Protein AF-A0A5B2TFE5-F1 (afdb_monomer)

Sequence (203 aa):
MTDAPHPDVVALRRDLAGRYALFTRTNMPAGCLLPWHLAVLDAGEGAQATLRLGLDENSGPGGAWSARDIAGVAQQRQMAEAQRKPSLMALQSSDHLGKVVEALGARPGQGMAAPLSFRPGDGPSPYPWDIVQRGGATRSPIILSSDPTGRSQGIIASLLLLVLDQMLIDAALARPADSLIALASSHATTALRCEVARRQHQA

Organism: NCBI:txid1608942

Structure (mmCIF, N/CA/C/O backbone):
data_AF-A0A5B2TFE5-F1
#
_entry.id   AF-A0A5B2TFE5-F1
#
loop_
_atom_site.group_PDB
_atom_site.id
_atom_site.type_symbol
_atom_site.label_atom_id
_atom_site.label_alt_id
_atom_site.label_comp_id
_atom_site.label_asym_id
_atom_site.label_entity_id
_atom_site.label_seq_id
_atom_site.pdbx_PDB_ins_code
_atom_site.Cartn_x
_atom_site.Cartn_y
_atom_site.Cartn_z
_atom_site.occupancy
_atom_site.B_iso_or_equiv
_atom_site.auth_seq_id
_atom_site.auth_comp_id
_atom_site.auth_asym_id
_atom_site.auth_atom_id
_atom_site.pdbx_PDB_model_num
ATOM 1 N N . MET A 1 1 ? -22.753 -19.467 -7.210 1.00 36.38 1 MET A N 1
ATOM 2 C CA . MET A 1 1 ? -22.992 -18.971 -8.581 1.00 36.38 1 MET A CA 1
ATOM 3 C C . MET A 1 1 ? -21.619 -18.899 -9.234 1.00 36.38 1 MET A C 1
ATOM 5 O O . MET A 1 1 ? -20.789 -18.164 -8.733 1.00 36.38 1 MET A O 1
ATOM 9 N N . THR A 1 2 ? -21.368 -19.809 -10.178 1.00 32.56 2 THR A N 1
ATOM 10 C CA . THR A 1 2 ? -20.132 -20.096 -10.948 1.00 32.56 2 THR A CA 1
ATOM 11 C C . THR A 1 2 ? -18.879 -19.240 -10.679 1.00 32.56 2 THR A C 1
ATOM 13 O O . THR A 1 2 ? -18.701 -18.180 -11.271 1.00 32.56 2 THR A O 1
ATOM 16 N N . ASP A 1 3 ? -17.982 -19.794 -9.853 1.00 41.09 3 ASP A N 1
ATOM 17 C CA . ASP A 1 3 ? -16.607 -19.352 -9.553 1.00 41.09 3 ASP A CA 1
ATOM 18 C C . ASP A 1 3 ? -15.635 -19.690 -10.704 1.00 41.09 3 ASP A C 1
ATOM 20 O O . ASP A 1 3 ? -14.694 -20.471 -10.560 1.00 41.09 3 ASP A O 1
ATOM 24 N N . ALA A 1 4 ? -15.864 -19.125 -11.887 1.00 41.22 4 ALA A N 1
ATOM 25 C CA . ALA A 1 4 ? -14.794 -19.005 -12.873 1.00 41.22 4 ALA A CA 1
ATOM 26 C C . ALA A 1 4 ? -14.253 -17.574 -12.765 1.00 41.22 4 ALA A C 1
ATOM 28 O O . ALA A 1 4 ? -15.028 -16.639 -12.992 1.00 41.22 4 ALA A O 1
ATOM 29 N N . PRO A 1 5 ? -12.974 -17.357 -12.395 1.00 55.56 5 PRO A N 1
ATOM 30 C CA . PRO A 1 5 ? -12.416 -16.015 -12.428 1.00 55.56 5 PRO A CA 1
ATOM 31 C C . PRO A 1 5 ? -12.586 -15.470 -13.847 1.00 55.56 5 PRO A C 1
ATOM 33 O O . PRO A 1 5 ? -12.204 -16.124 -14.820 1.00 55.56 5 PRO A O 1
ATOM 36 N N . HIS A 1 6 ? -13.218 -14.297 -13.961 1.00 67.75 6 HIS A N 1
ATOM 37 C CA . HIS A 1 6 ? -13.345 -13.585 -15.231 1.00 67.75 6 HIS A CA 1
ATOM 38 C C . HIS A 1 6 ? -11.957 -13.557 -15.891 1.00 67.75 6 HIS A C 1
ATOM 40 O O . HIS A 1 6 ? -10.985 -13.303 -15.176 1.00 67.75 6 HIS A O 1
ATOM 46 N N . PRO A 1 7 ? -11.818 -13.791 -17.208 1.00 66.19 7 PRO A N 1
ATOM 47 C CA . PRO A 1 7 ? -10.513 -13.926 -17.870 1.00 66.19 7 PRO A CA 1
ATOM 48 C C . PRO A 1 7 ? -9.584 -12.714 -17.688 1.00 66.19 7 PRO A C 1
ATOM 50 O O . PRO A 1 7 ? -8.397 -12.798 -17.989 1.00 66.19 7 PRO A O 1
ATOM 53 N N . ASP A 1 8 ? -10.091 -11.601 -17.167 1.00 86.00 8 ASP A N 1
ATOM 54 C CA . ASP A 1 8 ? -9.327 -10.389 -16.887 1.00 86.00 8 ASP A CA 1
ATOM 55 C C . ASP A 1 8 ? -8.845 -10.260 -15.438 1.00 86.00 8 ASP A C 1
ATOM 57 O O . ASP A 1 8 ? -8.147 -9.301 -15.115 1.00 86.00 8 ASP A O 1
ATOM 61 N N . VAL A 1 9 ? -9.198 -11.194 -14.556 1.00 90.50 9 VAL A N 1
ATOM 62 C CA . VAL A 1 9 ? -8.717 -11.219 -13.174 1.00 90.50 9 VAL A CA 1
ATOM 63 C C . VAL A 1 9 ? -7.338 -11.861 -13.148 1.00 90.50 9 VAL A C 1
ATOM 65 O O . VAL A 1 9 ? -7.177 -13.028 -13.494 1.00 90.50 9 VAL A O 1
ATOM 68 N N . VAL A 1 10 ? -6.345 -11.089 -12.717 1.00 92.19 10 VAL A N 1
ATOM 69 C CA . VAL A 1 10 ? -4.967 -11.558 -12.541 1.00 92.19 10 VAL A CA 1
ATOM 70 C C . VAL A 1 10 ? -4.781 -12.166 -11.157 1.00 92.19 10 VAL A C 1
ATOM 72 O O . VAL A 1 10 ? -4.183 -13.228 -11.022 1.00 92.19 10 VAL A O 1
ATOM 75 N N . ALA A 1 11 ? -5.326 -11.517 -10.127 1.00 94.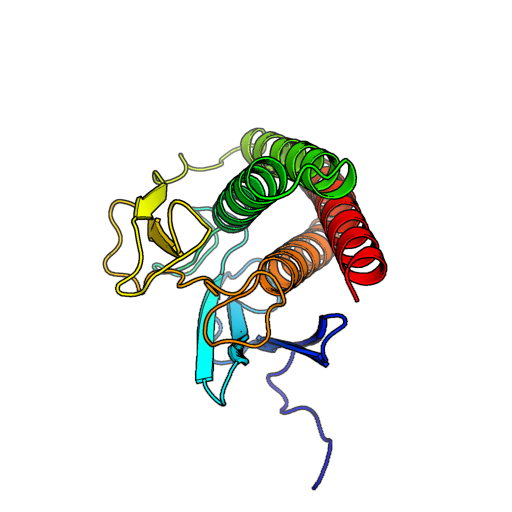12 11 ALA A N 1
ATOM 76 C CA . ALA A 1 11 ? -5.268 -12.009 -8.759 1.00 94.12 11 ALA A CA 1
ATOM 77 C C . ALA A 1 11 ? -6.448 -11.486 -7.929 1.00 94.12 11 ALA A C 1
ATOM 79 O O . ALA A 1 11 ? -6.985 -10.406 -8.181 1.00 94.12 11 ALA A O 1
ATOM 80 N N . LEU A 1 12 ? -6.816 -12.245 -6.899 1.00 96.38 12 LEU A N 1
ATOM 81 C CA . LEU A 1 12 ? -7.742 -11.838 -5.847 1.00 96.38 12 LEU A CA 1
ATOM 82 C C . LEU A 1 12 ? -7.052 -12.058 -4.505 1.00 96.38 12 LEU A C 1
ATOM 84 O O . LEU A 1 12 ? -6.642 -13.175 -4.192 1.00 96.38 12 LEU A O 1
ATOM 88 N N . ARG A 1 13 ? -6.947 -11.004 -3.698 1.00 97.06 13 ARG A N 1
ATOM 89 C CA . ARG A 1 13 ? -6.419 -11.090 -2.334 1.00 97.06 13 ARG A CA 1
ATOM 90 C C . ARG A 1 13 ? -7.437 -10.577 -1.338 1.00 97.06 13 ARG A C 1
ATOM 92 O O . ARG A 1 13 ? -8.249 -9.719 -1.672 1.00 97.06 13 ARG A O 1
ATOM 99 N N . ARG A 1 14 ? -7.393 -11.111 -0.120 1.00 96.50 14 ARG A N 1
ATOM 100 C CA . ARG A 1 14 ? -8.284 -10.728 0.976 1.00 96.50 14 ARG A CA 1
ATOM 101 C C . ARG A 1 14 ? -7.486 -10.345 2.209 1.00 96.50 14 ARG A C 1
ATOM 103 O O . ARG A 1 14 ? -6.417 -10.904 2.453 1.00 96.50 14 ARG A O 1
ATOM 110 N N . ASP A 1 15 ? -8.012 -9.389 2.960 1.00 94.12 15 ASP A N 1
ATOM 111 C CA . ASP A 1 15 ? -7.546 -9.088 4.305 1.00 94.12 15 ASP A CA 1
ATOM 112 C C . ASP A 1 15 ? -8.145 -10.075 5.329 1.00 94.12 15 ASP A C 1
ATOM 114 O O . ASP A 1 15 ? -8.922 -10.970 4.986 1.00 94.12 15 ASP A O 1
ATOM 118 N N . LEU A 1 16 ? -7.802 -9.900 6.608 1.00 90.00 16 LEU A N 1
ATOM 119 C CA . LEU A 1 16 ? -8.322 -10.730 7.702 1.00 90.00 16 LEU A CA 1
ATOM 120 C C . LEU A 1 16 ? -9.840 -10.620 7.907 1.00 90.00 16 LEU A C 1
ATOM 122 O O . LEU A 1 16 ? -10.446 -11.552 8.425 1.00 90.00 16 LEU A O 1
ATOM 126 N N . ALA A 1 17 ? -10.446 -9.492 7.533 1.00 88.81 17 ALA A N 1
ATOM 127 C CA . ALA A 1 17 ? -11.884 -9.264 7.646 1.00 88.81 17 ALA A CA 1
ATOM 128 C C . ALA A 1 17 ? -12.656 -9.755 6.405 1.00 88.81 17 ALA A C 1
ATOM 130 O O . ALA A 1 17 ? -13.874 -9.606 6.337 1.00 88.81 17 ALA A O 1
ATOM 131 N N . GLY A 1 18 ? -11.962 -10.333 5.419 1.00 91.75 18 GLY A N 1
ATOM 132 C CA . GLY A 1 18 ? -12.538 -10.833 4.175 1.00 91.75 18 GLY A CA 1
ATOM 133 C C . GLY A 1 18 ? -12.725 -9.774 3.084 1.00 91.75 18 GLY A C 1
ATOM 134 O O . GLY A 1 18 ? -13.126 -10.143 1.974 1.00 91.75 18 GLY A O 1
ATOM 135 N N . ARG A 1 19 ? -12.392 -8.501 3.346 1.00 94.38 19 ARG A N 1
ATOM 136 C CA . ARG A 1 19 ? -12.392 -7.431 2.338 1.00 94.38 19 ARG A CA 1
ATOM 137 C C . ARG A 1 19 ? -11.324 -7.720 1.304 1.00 94.38 19 ARG A C 1
ATOM 139 O O . ARG A 1 19 ? -10.257 -8.237 1.632 1.00 94.38 19 ARG A O 1
ATOM 146 N N . TYR A 1 20 ? -11.607 -7.406 0.048 1.00 96.06 20 TYR A N 1
ATOM 147 C CA . TYR A 1 20 ? -10.775 -7.859 -1.058 1.00 96.06 20 TYR A CA 1
ATOM 148 C C . TYR A 1 20 ? -10.111 -6.738 -1.854 1.00 96.06 20 TYR A C 1
ATOM 150 O O . TYR A 1 20 ? -10.606 -5.615 -1.938 1.00 96.06 20 TYR A O 1
ATOM 158 N N . ALA A 1 21 ? -8.998 -7.105 -2.485 1.00 97.31 21 ALA A N 1
ATOM 159 C CA . ALA A 1 21 ? -8.360 -6.398 -3.581 1.00 97.31 21 ALA A CA 1
ATOM 160 C C . ALA A 1 21 ? -8.341 -7.329 -4.803 1.00 97.31 21 ALA A C 1
ATOM 162 O O . ALA A 1 21 ? -7.737 -8.405 -4.767 1.00 97.31 21 ALA A O 1
ATOM 163 N N . LEU A 1 22 ? -9.040 -6.930 -5.862 1.00 96.75 22 LEU A N 1
ATOM 164 C CA . LEU A 1 22 ? -9.108 -7.632 -7.138 1.00 96.75 22 LEU A CA 1
ATOM 165 C C . LEU A 1 22 ? -8.228 -6.909 -8.159 1.00 96.75 22 LEU A C 1
ATOM 167 O O . LEU A 1 22 ? -8.461 -5.741 -8.465 1.00 96.75 22 LEU A O 1
ATOM 171 N N . PHE A 1 23 ? -7.244 -7.609 -8.708 1.00 95.81 23 PHE A N 1
ATOM 172 C CA . PHE A 1 23 ? -6.283 -7.074 -9.668 1.00 95.81 23 PHE A CA 1
ATOM 173 C C . PHE A 1 23 ? -6.691 -7.486 -11.075 1.00 95.81 23 PHE A C 1
ATOM 175 O O . PHE A 1 23 ? -6.858 -8.679 -11.341 1.00 95.81 23 PHE A O 1
ATOM 182 N N . THR A 1 24 ? -6.875 -6.515 -11.971 1.00 93.44 24 THR A N 1
ATOM 183 C CA . THR A 1 24 ? -7.439 -6.775 -13.301 1.00 93.44 24 THR A CA 1
ATOM 184 C C . THR A 1 24 ? -6.595 -6.199 -14.434 1.00 93.44 24 THR A C 1
ATOM 186 O O . THR A 1 24 ? -5.996 -5.121 -14.330 1.00 93.44 24 THR A O 1
ATOM 189 N N . ARG A 1 25 ? -6.573 -6.934 -15.549 1.00 90.44 25 ARG A N 1
ATOM 190 C CA . ARG A 1 25 ? -5.939 -6.537 -16.816 1.00 90.44 25 ARG A CA 1
ATOM 191 C C . ARG A 1 25 ? -6.918 -5.930 -17.825 1.00 90.44 25 ARG A C 1
ATOM 193 O O . ARG A 1 25 ? -6.536 -5.660 -18.961 1.00 90.44 25 ARG A O 1
ATOM 200 N N . THR A 1 26 ? -8.169 -5.701 -17.428 1.00 84.38 26 THR A N 1
ATOM 201 C CA . THR A 1 26 ? -9.191 -5.070 -18.274 1.00 84.38 26 THR A CA 1
ATOM 202 C C . THR A 1 26 ? -8.699 -3.707 -18.759 1.00 84.38 26 THR A C 1
ATOM 204 O O . THR A 1 26 ? -8.265 -2.901 -17.944 1.00 84.38 26 THR A O 1
ATOM 207 N N . ASN A 1 27 ? -8.782 -3.430 -20.065 1.00 81.69 27 ASN A N 1
ATOM 208 C CA . ASN A 1 27 ? -8.352 -2.168 -20.695 1.00 81.69 27 ASN A CA 1
ATOM 209 C C . ASN A 1 27 ? -6.875 -1.794 -20.457 1.00 81.69 27 ASN A C 1
ATOM 211 O O . ASN A 1 27 ? -6.549 -0.615 -20.316 1.00 81.69 27 ASN A O 1
ATOM 215 N N . MET A 1 28 ? -5.980 -2.782 -20.368 1.00 83.88 28 MET A N 1
ATOM 216 C CA . MET A 1 28 ? -4.558 -2.542 -20.121 1.00 83.88 28 MET A CA 1
ATOM 217 C C . MET A 1 28 ? -3.918 -1.661 -21.214 1.00 83.88 28 MET A C 1
ATOM 219 O O . MET A 1 28 ? -3.971 -2.017 -22.393 1.00 83.88 28 MET A O 1
ATOM 223 N N . PRO A 1 29 ? -3.284 -0.534 -20.844 1.00 80.50 29 PRO A N 1
ATOM 224 C CA . PRO A 1 29 ? -2.522 0.277 -21.784 1.00 80.50 29 PRO A CA 1
ATOM 225 C C . PRO A 1 29 ? -1.325 -0.494 -22.348 1.00 80.50 29 PRO A C 1
ATOM 227 O O . PRO A 1 29 ? -0.704 -1.300 -21.649 1.00 80.50 29 PRO A O 1
ATOM 230 N N . ALA A 1 30 ? -0.951 -0.198 -23.592 1.00 77.69 30 ALA A N 1
ATOM 231 C CA . ALA A 1 30 ? 0.284 -0.719 -24.168 1.00 77.69 30 ALA A CA 1
ATOM 232 C C . ALA A 1 30 ? 1.506 -0.262 -23.347 1.00 77.69 30 ALA A C 1
ATOM 234 O O . ALA A 1 30 ? 1.568 0.884 -22.902 1.00 77.69 30 ALA A O 1
ATOM 235 N N . GLY A 1 31 ? 2.481 -1.156 -23.158 1.00 74.38 31 GLY A N 1
ATOM 236 C CA . GLY A 1 31 ? 3.735 -0.844 -22.461 1.00 74.38 31 GLY A CA 1
ATOM 237 C C . GLY A 1 31 ? 3.654 -0.821 -20.930 1.00 74.38 31 GLY A C 1
ATOM 238 O O . GLY A 1 31 ? 4.614 -0.402 -20.287 1.00 74.38 31 GLY A O 1
ATOM 239 N N . CYS A 1 32 ? 2.545 -1.273 -20.333 1.00 80.25 32 CYS A N 1
ATOM 240 C CA . CYS A 1 32 ? 2.433 -1.399 -18.881 1.00 80.25 32 CYS A CA 1
ATOM 241 C C . CYS A 1 32 ? 3.450 -2.428 -18.351 1.00 80.25 32 CYS A C 1
ATOM 243 O O . CYS A 1 32 ? 3.535 -3.542 -18.862 1.00 80.25 32 CYS A O 1
ATOM 245 N N . LEU A 1 33 ? 4.223 -2.057 -17.324 1.00 82.25 33 LEU A N 1
ATOM 246 C CA . LEU A 1 33 ? 5.253 -2.932 -16.737 1.00 82.25 33 LEU A CA 1
ATOM 247 C C . LEU A 1 33 ? 4.691 -3.988 -15.777 1.00 82.25 33 LEU A C 1
ATOM 249 O O . LEU A 1 33 ? 5.388 -4.935 -15.425 1.00 82.25 33 LEU A O 1
ATOM 253 N N . LEU A 1 34 ? 3.453 -3.799 -15.328 1.00 89.44 34 LEU A N 1
ATOM 254 C CA . LEU A 1 34 ? 2.729 -4.736 -14.478 1.00 89.44 34 LEU A CA 1
ATOM 255 C C . LEU A 1 34 ? 1.752 -5.554 -15.337 1.00 89.44 34 LEU A C 1
ATOM 257 O O . LEU A 1 34 ? 1.199 -5.009 -16.296 1.00 89.44 34 LEU A O 1
ATOM 261 N N . PRO A 1 35 ? 1.461 -6.819 -14.973 1.00 91.00 35 PRO A N 1
ATOM 262 C CA . PRO A 1 35 ? 0.493 -7.653 -15.694 1.00 91.00 35 PRO A CA 1
ATOM 263 C C . PRO A 1 35 ? -0.966 -7.186 -15.528 1.00 91.00 35 PRO A C 1
ATOM 265 O O . PRO A 1 35 ? -1.887 -7.796 -16.070 1.00 91.00 35 PRO A O 1
ATOM 268 N N . TRP A 1 36 ? -1.184 -6.115 -14.768 1.00 92.62 36 TRP A N 1
ATOM 269 C CA . TRP A 1 36 ? -2.456 -5.470 -14.477 1.00 92.62 36 TRP A CA 1
ATOM 270 C C . TRP A 1 36 ? -2.206 -3.982 -14.193 1.00 92.62 36 TRP A C 1
ATOM 272 O O . TRP A 1 36 ? -1.082 -3.572 -13.913 1.00 92.62 36 TRP A O 1
ATOM 282 N N . HIS A 1 37 ? -3.249 -3.155 -14.256 1.00 91.38 37 HIS A N 1
ATOM 283 C CA . HIS A 1 37 ? -3.130 -1.715 -13.959 1.00 91.38 37 HIS A CA 1
ATOM 284 C C . HIS A 1 37 ? -4.316 -1.157 -13.161 1.00 91.38 37 HIS A C 1
ATOM 286 O O . HIS A 1 37 ? -4.352 0.032 -12.846 1.00 91.38 37 HIS A O 1
ATOM 292 N N . LEU A 1 38 ? -5.302 -2.001 -12.853 1.00 93.19 38 LEU A N 1
ATOM 293 C CA . LEU A 1 38 ? -6.489 -1.650 -12.087 1.00 93.19 38 LEU A CA 1
ATOM 294 C C . LEU A 1 38 ? -6.595 -2.565 -10.874 1.00 93.19 38 LEU A C 1
ATOM 296 O O . LEU A 1 38 ? -6.572 -3.788 -11.021 1.00 93.19 38 LEU A O 1
ATOM 300 N N . ALA A 1 39 ? -6.770 -1.965 -9.700 1.00 95.12 39 ALA A N 1
ATOM 301 C CA . ALA A 1 39 ? -7.210 -2.663 -8.503 1.00 95.12 39 ALA A CA 1
ATOM 302 C C . ALA A 1 39 ? -8.627 -2.208 -8.141 1.00 95.12 39 ALA A C 1
ATOM 304 O O . ALA A 1 39 ? -8.865 -1.013 -7.952 1.00 95.12 39 ALA A O 1
ATOM 305 N N . VAL A 1 40 ? -9.553 -3.159 -8.037 1.00 96.00 40 VAL A N 1
ATOM 306 C CA . VAL A 1 40 ? -10.894 -2.947 -7.485 1.00 96.00 40 VAL A CA 1
ATOM 307 C C . VAL A 1 40 ? -10.870 -3.404 -6.035 1.00 96.00 40 VAL A C 1
ATOM 309 O O . VAL A 1 40 ? -10.610 -4.570 -5.738 1.00 96.00 40 VAL A O 1
ATOM 312 N N . LEU A 1 41 ? -11.094 -2.462 -5.131 1.00 96.94 41 LEU A N 1
ATOM 313 C CA . LEU A 1 41 ? -11.037 -2.661 -3.695 1.00 96.94 41 LEU A CA 1
ATOM 314 C C . LEU A 1 41 ? -12.454 -2.672 -3.139 1.00 96.94 41 LEU A C 1
ATOM 316 O O . LEU A 1 41 ? -13.239 -1.769 -3.430 1.00 96.94 41 LEU A O 1
ATOM 320 N N . ASP A 1 42 ? -12.754 -3.658 -2.303 1.00 96.56 42 ASP A N 1
ATOM 321 C CA . ASP A 1 42 ? -13.929 -3.618 -1.441 1.00 96.56 42 ASP A CA 1
ATOM 322 C C . ASP A 1 42 ? -13.786 -2.416 -0.514 1.00 96.56 42 ASP A C 1
ATOM 324 O O . ASP A 1 42 ? -12.893 -2.406 0.334 1.00 96.56 42 ASP A O 1
ATOM 328 N N . ALA A 1 43 ? -14.623 -1.396 -0.696 1.00 94.00 43 ALA A N 1
ATOM 329 C CA . ALA A 1 43 ? -14.619 -0.166 0.079 1.00 94.00 43 ALA A CA 1
ATOM 330 C C . ALA A 1 43 ? -15.601 -0.219 1.265 1.00 94.00 43 ALA A C 1
ATOM 332 O O . ALA A 1 43 ? -15.774 0.809 1.902 1.00 94.00 43 ALA A O 1
ATOM 333 N N . GLY A 1 44 ? -16.161 -1.385 1.614 1.00 92.31 44 GLY A N 1
ATOM 334 C CA . GLY A 1 44 ? -17.105 -1.547 2.723 1.00 92.31 44 GLY A CA 1
ATOM 335 C C . GLY A 1 44 ? -18.524 -1.117 2.346 1.00 92.31 44 GLY A C 1
ATOM 336 O O . GLY A 1 44 ? -18.720 -0.361 1.399 1.00 92.31 44 GLY A O 1
ATOM 337 N N . GLU A 1 45 ? -19.526 -1.630 3.067 1.00 88.75 45 GLU A N 1
ATOM 338 C CA . GLU A 1 45 ? -20.950 -1.276 2.882 1.00 88.75 45 GLU A CA 1
ATOM 339 C C . GLU A 1 45 ? -21.461 -1.426 1.431 1.00 88.75 45 GLU A C 1
ATOM 341 O O . GLU A 1 45 ? -22.330 -0.692 0.968 1.00 88.75 45 GLU A O 1
ATOM 346 N N . GLY A 1 46 ? -20.907 -2.386 0.682 1.00 86.25 46 GLY A N 1
ATOM 347 C CA . GLY A 1 46 ? -21.246 -2.617 -0.727 1.00 86.25 46 GLY A CA 1
ATOM 348 C C . GLY A 1 46 ? -20.607 -1.629 -1.711 1.00 86.25 46 GLY A C 1
ATOM 349 O O . GLY A 1 46 ? -20.795 -1.773 -2.919 1.00 86.25 46 GLY A O 1
ATOM 350 N N . ALA A 1 47 ? -19.826 -0.657 -1.233 1.00 90.25 47 ALA A N 1
ATOM 351 C CA . ALA A 1 47 ? -19.073 0.258 -2.077 1.00 90.25 47 ALA A CA 1
ATOM 352 C C . ALA A 1 47 ? -17.793 -0.396 -2.619 1.00 90.25 47 ALA A C 1
ATOM 354 O O . ALA A 1 47 ? -17.166 -1.242 -1.978 1.00 90.25 47 ALA A O 1
ATOM 355 N N . GLN A 1 48 ? -17.358 0.056 -3.793 1.00 93.06 48 GLN A N 1
ATOM 356 C CA . GLN A 1 48 ? -16.078 -0.317 -4.387 1.00 93.06 48 GLN A CA 1
ATOM 357 C C . GLN A 1 48 ? -15.259 0.932 -4.694 1.00 93.06 48 GLN A C 1
ATOM 359 O O . GLN A 1 48 ? -15.794 1.949 -5.134 1.00 93.06 48 GLN A O 1
ATOM 364 N N . ALA A 1 49 ? -13.948 0.835 -4.508 1.00 93.75 49 ALA A N 1
ATOM 365 C CA . ALA A 1 49 ? -13.000 1.844 -4.954 1.00 93.75 49 ALA A CA 1
ATOM 366 C C . ALA A 1 49 ? -12.129 1.264 -6.067 1.00 93.75 49 ALA A C 1
ATOM 368 O O . ALA A 1 49 ? -11.660 0.135 -5.971 1.00 93.75 49 ALA A O 1
ATOM 369 N N . THR A 1 50 ? -11.895 2.038 -7.123 1.00 93.50 50 THR A N 1
ATOM 370 C CA . THR A 1 50 ? -11.023 1.622 -8.227 1.00 93.50 50 THR A CA 1
ATOM 371 C C . THR A 1 50 ? -9.770 2.480 -8.244 1.00 93.50 50 THR A C 1
ATOM 373 O O . THR A 1 50 ? -9.855 3.705 -8.333 1.00 93.50 50 THR A O 1
ATOM 376 N N . LEU A 1 51 ? -8.606 1.837 -8.203 1.00 92.69 51 LEU A N 1
ATOM 377 C CA . LEU A 1 51 ? -7.311 2.494 -8.317 1.00 92.69 51 LEU A CA 1
ATOM 378 C C . LEU A 1 51 ? -6.657 2.122 -9.643 1.00 92.69 51 LEU A C 1
ATOM 380 O O . LEU A 1 51 ? -6.433 0.947 -9.927 1.00 92.69 51 LEU A O 1
ATOM 384 N N . ARG A 1 52 ? -6.319 3.141 -10.438 1.00 91.81 52 ARG A N 1
ATOM 385 C CA . ARG A 1 52 ? -5.384 3.005 -11.563 1.00 91.81 52 ARG A CA 1
ATOM 386 C C . ARG A 1 52 ? -3.969 3.051 -11.017 1.00 91.81 52 ARG A C 1
ATOM 388 O O . ARG A 1 52 ? -3.651 3.962 -10.253 1.00 91.81 52 ARG A O 1
ATOM 395 N N . LEU A 1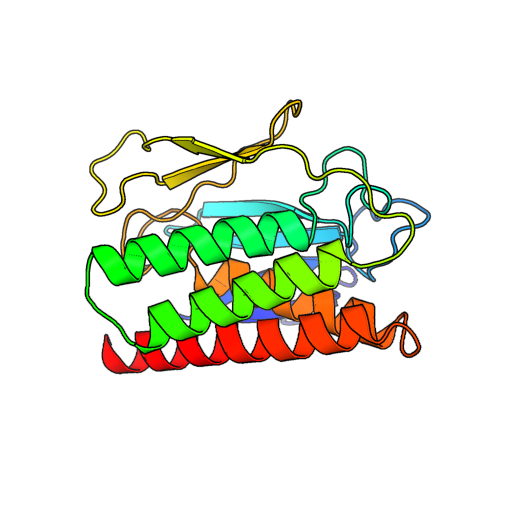 53 ? -3.146 2.092 -11.407 1.00 91.50 53 LEU A N 1
ATOM 396 C CA . LEU A 1 53 ? -1.857 1.807 -10.792 1.00 91.50 53 LEU A CA 1
ATOM 397 C C . LEU A 1 53 ? -0.771 1.653 -11.857 1.00 91.50 53 LEU A C 1
ATOM 399 O O . LEU A 1 53 ? -1.034 1.266 -12.995 1.00 91.50 53 LEU A O 1
ATOM 403 N N . GLY A 1 54 ? 0.446 2.020 -11.478 1.00 90.19 54 GLY A N 1
ATOM 404 C CA . GLY A 1 54 ? 1.655 1.912 -12.285 1.00 90.19 54 GLY A CA 1
ATOM 405 C C . GLY A 1 54 ? 2.845 1.697 -11.363 1.00 90.19 54 GLY A C 1
ATOM 406 O O . GLY A 1 54 ? 2.793 2.073 -10.193 1.00 90.19 54 GLY A O 1
ATOM 407 N N . LEU A 1 55 ? 3.904 1.060 -11.855 1.00 89.75 55 LEU A N 1
ATOM 408 C CA . LEU A 1 55 ? 5.061 0.765 -11.010 1.00 89.75 55 LEU A CA 1
ATOM 409 C C . LEU A 1 55 ? 5.723 2.061 -10.515 1.00 89.75 55 LEU A C 1
ATOM 411 O O . LEU A 1 55 ? 5.971 2.219 -9.321 1.00 89.75 55 LEU A O 1
ATOM 415 N N . ASP A 1 56 ? 5.942 3.003 -11.427 1.00 87.25 56 ASP A N 1
ATOM 416 C CA . ASP A 1 56 ? 6.540 4.310 -11.164 1.00 87.25 56 ASP A CA 1
ATOM 417 C C . ASP A 1 56 ? 5.839 5.433 -11.945 1.00 87.25 56 ASP A C 1
ATOM 419 O O . ASP A 1 56 ? 4.865 5.212 -12.670 1.00 87.25 56 ASP A O 1
ATOM 423 N N . GLU A 1 57 ? 6.317 6.664 -11.765 1.00 82.00 57 GLU A N 1
ATOM 424 C CA . GLU A 1 57 ? 5.735 7.880 -12.339 1.00 82.00 57 GLU A CA 1
ATOM 425 C C . GLU A 1 57 ? 5.754 7.891 -13.876 1.00 82.00 57 GLU A C 1
ATOM 427 O O . GLU A 1 57 ? 4.946 8.594 -14.486 1.00 82.00 57 GLU A O 1
ATOM 432 N N . ASN A 1 58 ? 6.636 7.094 -14.488 1.00 78.38 58 ASN A N 1
ATOM 433 C CA . ASN A 1 58 ? 6.875 7.056 -15.930 1.00 78.38 58 ASN A CA 1
ATOM 434 C C . ASN A 1 58 ? 6.230 5.842 -16.620 1.00 78.38 58 ASN A C 1
ATOM 436 O O . ASN A 1 58 ? 6.104 5.830 -17.841 1.00 78.38 58 ASN A O 1
ATOM 440 N N . SER A 1 59 ? 5.842 4.813 -15.862 1.00 71.31 59 SER A N 1
ATOM 441 C CA . SER A 1 59 ? 5.405 3.511 -16.396 1.00 71.31 59 SER A CA 1
ATOM 442 C C . SER A 1 59 ? 3.906 3.231 -16.273 1.00 71.31 59 SER A C 1
ATOM 444 O O . SER A 1 59 ? 3.443 2.168 -16.688 1.00 71.31 59 SER A O 1
ATOM 446 N N . GLY A 1 60 ? 3.135 4.158 -15.702 1.00 64.81 60 GLY A N 1
ATOM 447 C CA . GLY A 1 60 ? 1.684 4.036 -15.580 1.00 64.81 60 GLY A CA 1
ATOM 448 C C . GLY A 1 60 ? 0.917 4.827 -16.647 1.00 64.81 60 GLY A C 1
ATOM 449 O O . GLY A 1 60 ? 1.410 5.849 -17.128 1.00 64.81 60 GLY A O 1
ATOM 450 N N . PRO A 1 61 ? -0.328 4.433 -16.983 1.00 65.44 61 PRO A N 1
ATOM 451 C CA . PRO A 1 61 ? -1.218 5.299 -17.752 1.00 65.44 61 PRO A CA 1
ATOM 452 C C . PRO A 1 61 ? -1.339 6.669 -17.081 1.00 65.44 61 PRO A C 1
ATOM 454 O O . PRO A 1 61 ? -1.346 6.760 -15.850 1.00 65.44 61 PRO A O 1
ATOM 457 N N . GLY A 1 62 ? -1.490 7.734 -17.874 1.00 69.12 62 GLY A N 1
ATOM 458 C CA . GLY A 1 62 ? -1.749 9.083 -17.369 1.00 69.12 62 GLY A CA 1
ATOM 459 C C . GLY A 1 62 ? -2.981 9.072 -16.463 1.00 69.12 62 GLY A C 1
ATOM 460 O O . GLY A 1 62 ? -4.113 9.026 -16.927 1.00 69.12 62 GLY A O 1
ATOM 461 N N . GLY A 1 63 ? -2.779 8.999 -15.153 1.00 74.81 63 GLY A N 1
ATOM 462 C CA . GLY A 1 63 ? -3.859 8.595 -14.247 1.00 74.81 63 GLY A CA 1
ATOM 463 C C . GLY A 1 63 ? -3.442 7.695 -13.084 1.00 74.81 63 GLY A C 1
ATOM 464 O O . GLY A 1 63 ? -4.120 7.690 -12.060 1.00 74.81 63 GLY A O 1
ATOM 465 N N . ALA A 1 64 ? -2.321 6.986 -13.197 1.00 88.00 64 ALA A N 1
ATOM 466 C CA . ALA A 1 64 ? -1.940 5.943 -12.255 1.00 88.00 64 ALA A CA 1
ATOM 467 C C . ALA A 1 64 ? -1.243 6.445 -10.983 1.00 88.00 64 ALA A C 1
ATOM 469 O O . ALA A 1 64 ? -0.331 7.274 -11.066 1.00 88.00 64 ALA A O 1
ATOM 470 N N . TRP A 1 65 ? -1.668 5.933 -9.829 1.00 92.56 65 TRP A N 1
ATOM 471 C CA . TRP A 1 65 ? -0.934 5.981 -8.564 1.00 92.56 65 TRP A CA 1
ATOM 472 C C . TRP A 1 65 ? 0.308 5.086 -8.675 1.00 92.56 65 TRP A C 1
ATOM 474 O O . TRP A 1 65 ? 0.195 3.945 -9.128 1.00 92.56 65 TRP A O 1
ATOM 484 N N . SER A 1 66 ? 1.487 5.607 -8.320 1.00 93.31 66 SER A N 1
ATOM 485 C CA . SER A 1 66 ? 2.725 4.818 -8.355 1.00 93.31 66 SER A CA 1
ATOM 486 C C . SER A 1 66 ? 2.844 3.912 -7.126 1.00 93.31 66 SER A C 1
ATOM 488 O O . SER A 1 66 ? 2.195 4.155 -6.104 1.00 93.31 66 SER A O 1
ATOM 490 N N . ALA A 1 67 ? 3.708 2.891 -7.174 1.00 95.31 67 ALA A N 1
ATOM 491 C CA . ALA A 1 67 ? 4.017 2.092 -5.982 1.00 95.31 67 ALA A CA 1
ATOM 492 C C . ALA A 1 67 ? 4.551 2.976 -4.838 1.00 95.31 67 ALA A C 1
ATOM 494 O O . ALA A 1 67 ? 4.221 2.757 -3.672 1.00 95.31 67 ALA A O 1
ATOM 495 N N . ARG A 1 68 ? 5.317 4.022 -5.178 1.00 95.12 68 ARG A N 1
ATOM 496 C CA . ARG A 1 68 ? 5.821 5.009 -4.218 1.00 95.12 68 ARG A CA 1
ATOM 497 C C . ARG A 1 68 ? 4.685 5.829 -3.600 1.00 95.12 68 ARG A C 1
ATOM 499 O O . ARG A 1 68 ? 4.693 6.020 -2.387 1.00 95.12 68 ARG A O 1
ATOM 506 N N . ASP A 1 69 ? 3.694 6.248 -4.392 1.00 95.12 69 ASP A N 1
ATOM 507 C CA . ASP A 1 69 ? 2.519 6.955 -3.868 1.00 95.12 69 ASP A CA 1
ATOM 508 C C . ASP A 1 69 ? 1.747 6.072 -2.870 1.00 95.12 69 ASP A C 1
ATOM 510 O O . ASP A 1 69 ? 1.451 6.504 -1.756 1.00 95.12 69 ASP A O 1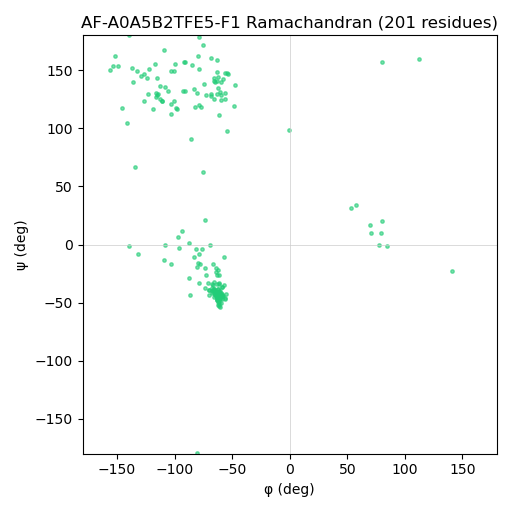
ATOM 514 N N . ILE A 1 70 ? 1.451 4.819 -3.244 1.00 97.12 70 ILE A N 1
ATOM 515 C CA . ILE A 1 70 ? 0.715 3.878 -2.383 1.00 97.12 70 ILE A CA 1
ATOM 516 C C . ILE A 1 70 ? 1.491 3.598 -1.090 1.00 97.12 70 ILE A C 1
ATOM 518 O O . ILE A 1 70 ? 0.896 3.608 -0.010 1.00 97.12 70 ILE A O 1
ATOM 522 N N . ALA A 1 71 ? 2.811 3.409 -1.179 1.00 97.88 71 ALA A N 1
ATOM 523 C CA . ALA A 1 71 ? 3.673 3.247 -0.013 1.00 97.88 71 ALA A CA 1
ATOM 524 C C . ALA A 1 71 ? 3.645 4.482 0.898 1.00 97.88 71 ALA A C 1
ATOM 526 O O . ALA A 1 71 ? 3.489 4.331 2.108 1.00 97.88 71 ALA A O 1
ATOM 527 N N . GLY A 1 72 ? 3.711 5.692 0.333 1.00 97.12 72 GLY A N 1
ATOM 528 C CA . GLY A 1 72 ? 3.628 6.943 1.089 1.00 97.12 72 GLY A CA 1
ATOM 529 C C . GLY A 1 72 ? 2.293 7.113 1.819 1.00 97.12 72 GLY A C 1
ATOM 530 O O . GLY A 1 72 ? 2.273 7.455 3.002 1.00 97.12 72 GLY A O 1
ATOM 531 N N . VAL A 1 73 ? 1.170 6.805 1.160 1.00 97.50 73 VAL A N 1
ATOM 532 C CA . VAL A 1 73 ? -0.159 6.838 1.798 1.00 97.50 73 VAL A CA 1
ATOM 533 C C . VAL A 1 73 ? -0.259 5.816 2.923 1.00 97.50 73 VAL A C 1
ATOM 535 O O . VAL A 1 73 ? -0.694 6.150 4.028 1.00 97.50 73 VAL A O 1
ATOM 538 N N . ALA A 1 74 ? 0.161 4.576 2.666 1.00 98.06 74 ALA A N 1
ATOM 539 C CA . ALA A 1 74 ? 0.140 3.523 3.669 1.00 98.06 74 ALA A CA 1
ATOM 540 C C . ALA A 1 74 ? 1.038 3.874 4.866 1.00 98.06 74 ALA A C 1
ATOM 542 O O . ALA A 1 74 ? 0.629 3.670 6.007 1.00 98.06 74 ALA A O 1
ATOM 543 N N . GLN A 1 75 ? 2.219 4.455 4.627 1.00 98.06 75 GLN A N 1
ATOM 544 C CA . GLN A 1 75 ? 3.149 4.871 5.676 1.00 98.06 75 GLN A CA 1
ATOM 545 C C . GLN A 1 75 ? 2.509 5.911 6.593 1.00 98.06 75 GLN A C 1
ATOM 547 O O . GLN A 1 75 ? 2.435 5.705 7.804 1.00 98.06 75 GLN A O 1
ATOM 552 N N . GLN A 1 76 ? 1.985 6.995 6.014 1.00 97.56 76 GLN A N 1
ATOM 553 C CA . GLN A 1 76 ? 1.318 8.047 6.781 1.00 97.56 76 GLN A CA 1
ATOM 554 C C . GLN A 1 76 ? 0.130 7.487 7.564 1.00 97.56 76 GLN A C 1
ATOM 556 O O . GLN A 1 76 ? -0.098 7.872 8.713 1.00 97.56 76 GLN A O 1
ATOM 561 N N . ARG A 1 77 ? -0.603 6.527 6.987 1.00 97.31 77 ARG A N 1
ATOM 562 C CA . ARG A 1 77 ? -1.718 5.893 7.688 1.00 97.31 77 ARG A CA 1
ATOM 563 C C . ARG A 1 77 ? -1.266 5.047 8.879 1.00 97.31 77 ARG A C 1
ATOM 565 O O . ARG A 1 77 ? -1.906 5.101 9.926 1.00 97.31 77 ARG A O 1
ATOM 572 N N . GLN A 1 78 ? -0.168 4.307 8.749 1.00 97.50 78 GLN A N 1
ATOM 573 C CA . GLN A 1 78 ? 0.411 3.538 9.855 1.00 97.50 78 GLN A CA 1
ATOM 574 C C . GLN A 1 78 ? 0.940 4.447 10.971 1.00 97.50 78 GLN A C 1
ATOM 576 O O . GLN A 1 78 ? 0.739 4.155 12.150 1.00 97.50 78 GLN A O 1
ATOM 581 N N . MET A 1 79 ? 1.537 5.591 10.624 1.00 97.31 79 MET A N 1
ATOM 582 C CA . MET A 1 79 ? 1.935 6.600 11.612 1.00 97.31 79 MET A CA 1
ATOM 583 C C . MET A 1 79 ? 0.728 7.178 12.358 1.00 97.31 79 MET A C 1
ATOM 585 O O . MET A 1 79 ? 0.756 7.264 13.585 1.00 97.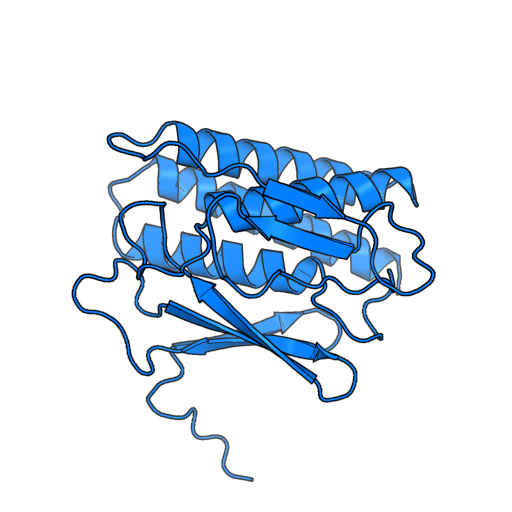31 79 MET A O 1
ATOM 589 N N . ALA A 1 80 ? -0.343 7.528 11.640 1.00 96.25 80 ALA A N 1
ATOM 590 C CA . ALA A 1 80 ? -1.571 8.032 12.251 1.00 96.25 80 ALA A CA 1
ATOM 591 C C . ALA A 1 80 ? -2.214 6.987 13.182 1.00 96.25 80 ALA A C 1
ATOM 593 O O . ALA A 1 80 ? -2.685 7.321 14.267 1.00 96.25 80 ALA A O 1
ATOM 594 N N . GLU A 1 81 ? -2.177 5.705 12.807 1.00 95.81 81 GLU A N 1
ATOM 595 C CA . GLU A 1 81 ? -2.629 4.614 13.674 1.00 95.81 81 GLU A CA 1
ATOM 596 C C . GLU A 1 81 ? -1.771 4.485 14.938 1.00 95.81 81 GLU A C 1
ATOM 598 O O . GLU A 1 81 ? -2.324 4.375 16.032 1.00 95.81 81 GLU A O 1
ATOM 603 N N . ALA A 1 82 ? -0.442 4.560 14.819 1.00 94.94 82 ALA A N 1
ATOM 604 C CA . ALA A 1 82 ? 0.462 4.521 15.968 1.00 94.94 82 ALA A CA 1
ATOM 605 C C . ALA A 1 82 ? 0.265 5.712 16.924 1.00 94.94 82 ALA A C 1
ATOM 607 O O . ALA A 1 82 ? 0.406 5.550 18.134 1.00 94.94 82 ALA A O 1
ATOM 608 N N . GLN A 1 83 ? -0.084 6.890 16.400 1.00 94.88 83 GLN A N 1
ATOM 609 C CA . GLN A 1 83 ? -0.414 8.071 17.204 1.00 94.88 83 GLN A CA 1
ATOM 610 C C . GLN A 1 83 ? -1.753 7.908 17.932 1.00 94.88 83 GLN A C 1
ATOM 612 O O . GLN A 1 83 ? -1.855 8.219 19.116 1.00 94.88 83 GLN A O 1
ATOM 617 N N . ARG A 1 84 ? -2.772 7.389 17.238 1.00 94.38 84 ARG A N 1
ATOM 618 C CA . ARG A 1 84 ? -4.114 7.149 17.789 1.00 94.38 84 ARG A CA 1
ATOM 619 C C . ARG A 1 84 ? -4.103 6.074 18.878 1.00 94.38 84 ARG A C 1
ATOM 621 O O . ARG A 1 84 ? -4.753 6.224 19.910 1.00 94.38 84 ARG A O 1
ATOM 628 N N . LYS A 1 85 ? -3.406 4.963 18.630 1.00 93.38 85 LYS A N 1
ATOM 629 C CA . LYS A 1 85 ? -3.246 3.843 19.563 1.00 93.38 85 LYS A CA 1
ATOM 630 C C . LYS A 1 85 ? -1.814 3.306 19.452 1.00 93.38 85 LYS A C 1
ATOM 632 O O . LYS A 1 85 ? -1.532 2.576 18.498 1.00 93.38 85 LYS A O 1
ATOM 637 N N . PRO A 1 86 ? -0.931 3.608 20.426 1.00 92.06 86 PRO A N 1
ATOM 638 C CA . PRO A 1 86 ? 0.462 3.174 20.400 1.00 92.06 86 PRO A CA 1
ATOM 639 C C . PRO A 1 86 ? 0.600 1.686 20.078 1.00 92.06 86 PRO A C 1
ATOM 641 O O . PRO A 1 86 ? 0.068 0.821 20.775 1.00 92.06 86 PRO A O 1
ATOM 644 N N . SER A 1 87 ? 1.292 1.393 18.979 1.00 93.75 87 SER A N 1
ATOM 645 C CA . SER A 1 87 ? 1.468 0.038 18.466 1.00 93.75 87 SER A CA 1
ATOM 646 C C . SER A 1 87 ? 2.843 -0.105 17.829 1.00 93.75 87 SER A C 1
ATOM 648 O O . SER A 1 87 ? 3.136 0.531 16.816 1.00 93.75 87 SER A O 1
ATOM 650 N N . LEU A 1 88 ? 3.674 -0.986 18.396 1.00 95.19 88 LEU A N 1
ATOM 651 C CA . LEU A 1 88 ? 4.984 -1.318 17.825 1.00 95.19 88 LEU A CA 1
ATOM 652 C C . LEU A 1 88 ? 4.854 -1.881 16.406 1.00 95.19 88 LEU A C 1
ATOM 654 O O . LEU A 1 88 ? 5.662 -1.552 15.547 1.00 95.19 88 LE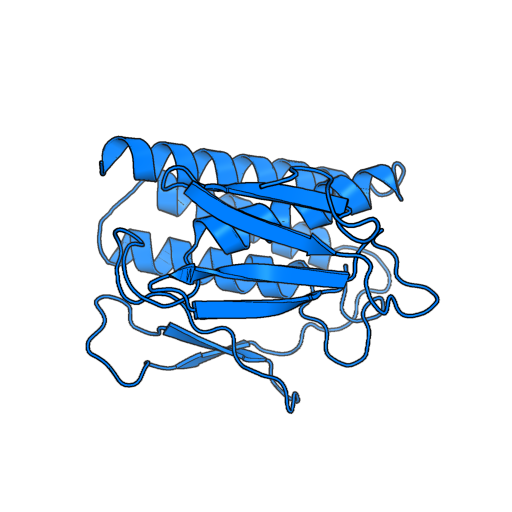U A O 1
ATOM 658 N N . MET A 1 89 ? 3.808 -2.668 16.142 1.00 97.12 89 MET A N 1
ATOM 659 C CA . MET A 1 89 ? 3.554 -3.231 14.814 1.00 97.12 89 MET A CA 1
ATOM 660 C C . MET A 1 89 ? 3.212 -2.146 13.784 1.00 97.12 89 MET A C 1
ATOM 662 O O . MET A 1 89 ? 3.699 -2.209 12.659 1.00 97.12 89 MET A O 1
ATOM 666 N N . ALA A 1 90 ? 2.431 -1.123 14.158 1.00 96.25 90 ALA A N 1
ATOM 667 C CA . ALA A 1 90 ? 2.150 0.009 13.267 1.00 96.25 90 ALA A CA 1
ATOM 668 C C . ALA A 1 90 ? 3.427 0.815 12.963 1.00 96.25 90 ALA A C 1
ATOM 670 O O . ALA A 1 90 ? 3.698 1.146 11.810 1.00 96.25 90 ALA A O 1
ATOM 671 N N . LEU A 1 91 ? 4.266 1.061 13.978 1.00 97.62 91 LEU A N 1
ATOM 672 C CA . LEU A 1 91 ? 5.555 1.741 13.797 1.00 97.62 91 LEU A CA 1
ATOM 673 C C . LEU A 1 91 ? 6.516 0.940 12.906 1.00 97.62 91 LEU A C 1
ATOM 675 O O . LEU A 1 91 ? 7.108 1.506 11.993 1.00 97.62 91 LEU A O 1
ATOM 679 N N . GLN A 1 92 ? 6.628 -0.374 13.114 1.00 98.25 92 GLN A N 1
ATOM 680 C CA . GLN A 1 92 ? 7.437 -1.259 12.268 1.00 98.25 92 GLN A CA 1
ATOM 681 C C . GLN A 1 92 ? 6.913 -1.312 10.830 1.00 98.25 92 GLN A C 1
ATOM 683 O O . GLN A 1 92 ? 7.697 -1.235 9.885 1.00 98.25 92 GLN A O 1
ATOM 688 N N . SER A 1 93 ? 5.590 -1.383 10.648 1.00 98.31 93 SER A N 1
ATOM 689 C CA . SER A 1 93 ? 4.985 -1.293 9.320 1.00 98.31 93 SER A CA 1
ATOM 690 C C . SER A 1 93 ? 5.347 0.028 8.640 1.00 98.31 93 SER A C 1
ATOM 692 O O . SER A 1 93 ? 5.694 0.023 7.463 1.00 98.31 93 SER A O 1
ATOM 694 N N . SER A 1 94 ? 5.290 1.148 9.364 1.00 98.38 94 SER A N 1
ATOM 695 C CA . SER A 1 94 ? 5.668 2.467 8.848 1.00 98.38 94 SER A CA 1
ATOM 696 C C . SER A 1 94 ? 7.153 2.552 8.469 1.00 98.38 94 SER A C 1
ATOM 698 O O . SER A 1 94 ? 7.482 3.107 7.422 1.00 98.38 94 SER A O 1
ATOM 700 N N . ASP A 1 95 ? 8.053 2.000 9.286 1.00 98.50 95 ASP A N 1
ATOM 701 C CA . ASP A 1 95 ? 9.494 1.962 8.997 1.00 98.50 95 ASP A CA 1
ATOM 702 C C . ASP A 1 95 ? 9.788 1.189 7.704 1.00 98.50 95 ASP A C 1
ATOM 704 O O . ASP A 1 95 ? 10.470 1.684 6.804 1.00 98.50 95 ASP A O 1
ATOM 708 N N . HIS A 1 96 ? 9.189 0.006 7.553 1.00 98.75 96 HIS A N 1
ATOM 709 C CA . HIS A 1 96 ? 9.325 -0.780 6.332 1.00 98.75 96 HIS A CA 1
ATOM 710 C C . HIS A 1 96 ? 8.770 -0.061 5.101 1.00 98.75 96 HIS A C 1
ATOM 712 O O . HIS A 1 96 ? 9.393 -0.109 4.044 1.00 98.75 96 HIS A O 1
ATOM 718 N N . LEU A 1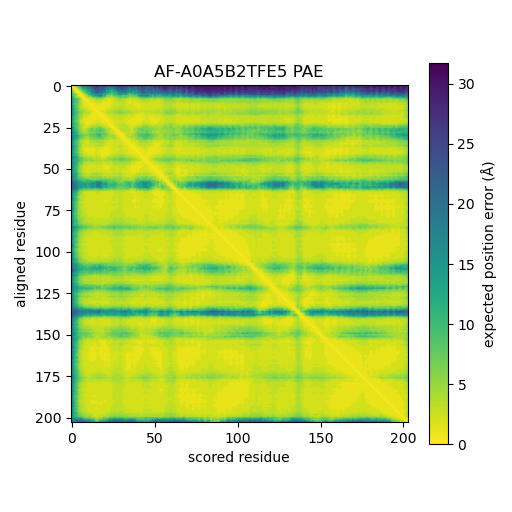 97 ? 7.654 0.660 5.224 1.00 98.75 97 LEU A N 1
ATOM 719 C CA . LEU A 1 97 ? 7.123 1.469 4.124 1.00 98.75 97 LEU A CA 1
ATOM 720 C C . LEU A 1 97 ? 8.045 2.641 3.765 1.00 98.75 97 LEU A C 1
ATOM 722 O O . LEU A 1 97 ? 8.195 2.946 2.585 1.00 98.75 97 LEU A O 1
ATOM 726 N N . GLY A 1 98 ? 8.728 3.239 4.745 1.00 98.19 98 GLY A N 1
ATOM 727 C CA . GLY A 1 98 ? 9.779 4.228 4.491 1.00 98.19 98 GLY A CA 1
ATOM 728 C C . GLY A 1 98 ? 10.911 3.657 3.636 1.00 98.19 98 GLY A C 1
ATOM 729 O O . GLY A 1 98 ? 11.298 4.264 2.639 1.00 98.19 98 GLY A O 1
ATOM 730 N N . LYS A 1 99 ? 11.357 2.435 3.946 1.00 98.56 99 LYS A N 1
ATOM 731 C CA . LYS A 1 99 ? 12.374 1.719 3.156 1.00 98.56 99 LYS A CA 1
ATOM 732 C C . LYS A 1 99 ? 11.889 1.357 1.749 1.00 98.56 99 LYS A C 1
ATOM 734 O O . LYS A 1 99 ? 12.684 1.355 0.815 1.00 98.56 99 LYS A O 1
ATOM 739 N N . VAL A 1 100 ? 10.590 1.089 1.566 1.00 98.50 100 VAL A N 1
ATOM 740 C CA . VAL A 1 100 ? 9.989 0.938 0.225 1.00 98.50 100 VAL A CA 1
ATOM 741 C C . VAL A 1 100 ? 10.105 2.242 -0.563 1.00 98.50 100 VAL A C 1
ATOM 743 O O . VAL A 1 100 ? 10.568 2.224 -1.703 1.00 98.50 100 VAL A O 1
ATOM 746 N N . VAL A 1 101 ? 9.708 3.372 0.032 1.00 96.94 101 VAL A N 1
ATOM 747 C CA . VAL A 1 101 ? 9.785 4.693 -0.615 1.00 96.94 101 VAL A CA 1
ATOM 748 C C . VAL A 1 101 ? 11.228 5.035 -0.986 1.00 96.94 101 VAL A C 1
ATOM 750 O O . VAL A 1 101 ? 11.468 5.476 -2.109 1.00 96.94 101 VAL A O 1
ATOM 753 N N . GLU A 1 102 ? 12.181 4.779 -0.089 1.00 96.56 102 GLU A N 1
ATOM 754 C CA . GLU A 1 102 ? 13.613 4.990 -0.319 1.00 96.56 102 GLU A CA 1
ATOM 755 C C . GLU A 1 102 ? 14.152 4.112 -1.457 1.00 96.56 102 GLU A C 1
ATOM 757 O O . GLU A 1 102 ? 14.729 4.631 -2.412 1.00 96.56 102 GLU A O 1
ATOM 762 N N . ALA A 1 103 ? 13.903 2.798 -1.415 1.00 97.06 103 ALA A N 1
ATOM 763 C CA . ALA A 1 103 ? 14.374 1.865 -2.438 1.00 97.06 103 ALA A CA 1
ATOM 764 C C . ALA A 1 103 ? 13.804 2.199 -3.825 1.00 97.06 103 ALA A C 1
ATOM 766 O O . ALA A 1 103 ? 14.535 2.213 -4.815 1.00 97.06 103 ALA A O 1
ATOM 767 N N . LEU A 1 104 ? 12.510 2.532 -3.905 1.00 95.19 104 LEU A N 1
ATOM 768 C CA . LEU A 1 104 ? 11.889 2.990 -5.149 1.00 95.19 104 LEU A CA 1
ATOM 769 C C . LEU A 1 104 ? 12.421 4.361 -5.580 1.00 95.19 104 LEU A C 1
ATOM 771 O O . LEU A 1 104 ? 12.515 4.616 -6.776 1.00 95.19 104 LEU A O 1
ATOM 775 N N . GLY A 1 105 ? 12.749 5.245 -4.633 1.00 93.75 105 GLY A N 1
ATOM 776 C CA . GLY A 1 105 ? 13.401 6.547 -4.832 1.00 93.75 105 GLY A CA 1
ATOM 777 C C . GLY A 1 105 ? 14.781 6.452 -5.476 1.00 93.75 105 GLY A C 1
ATOM 778 O O . GLY A 1 105 ? 15.108 7.242 -6.355 1.00 93.75 105 GLY A O 1
ATOM 779 N N . ALA A 1 106 ? 15.558 5.452 -5.067 1.00 94.06 106 ALA A N 1
ATOM 780 C CA . ALA A 1 106 ? 16.931 5.236 -5.505 1.00 94.06 106 ALA A CA 1
ATOM 781 C C . ALA A 1 106 ? 17.059 4.585 -6.895 1.00 94.06 106 ALA A C 1
ATOM 783 O O . ALA A 1 106 ? 18.168 4.474 -7.422 1.00 94.06 106 ALA A O 1
ATOM 784 N N . ARG A 1 107 ? 15.954 4.130 -7.506 1.00 93.31 107 ARG A N 1
ATOM 785 C CA . ARG A 1 107 ? 15.997 3.501 -8.835 1.00 93.31 107 ARG A CA 1
ATOM 786 C C . ARG A 1 107 ? 16.446 4.521 -9.902 1.00 93.31 107 ARG A C 1
ATOM 788 O O . ARG A 1 107 ? 16.006 5.671 -9.877 1.00 93.31 107 ARG A O 1
ATOM 795 N N . PRO A 1 108 ? 17.286 4.131 -10.878 1.00 87.69 108 PRO A N 1
ATOM 796 C CA . PRO A 1 108 ? 17.669 5.022 -11.971 1.00 87.69 108 PRO A CA 1
ATOM 797 C C . PRO A 1 108 ? 16.473 5.446 -12.833 1.00 87.69 108 PRO A C 1
ATOM 799 O O . PRO A 1 108 ? 15.567 4.652 -13.095 1.00 87.69 108 PRO A O 1
ATOM 802 N N . GLY A 1 109 ? 16.488 6.694 -13.310 1.00 83.94 109 GLY A N 1
ATOM 803 C CA . GLY A 1 109 ? 15.481 7.212 -14.246 1.00 83.94 109 GLY A CA 1
ATOM 804 C C . GLY A 1 109 ? 14.084 7.404 -13.648 1.00 83.94 109 GLY A C 1
ATOM 805 O O . GLY A 1 109 ? 13.110 7.511 -14.393 1.00 83.94 109 GLY A O 1
ATOM 806 N N . GLN A 1 110 ? 13.963 7.424 -12.319 1.00 82.50 110 GLN A N 1
ATOM 807 C CA . GLN A 1 110 ? 12.690 7.696 -11.661 1.00 82.50 110 GLN A CA 1
ATOM 808 C C . GLN A 1 110 ? 12.330 9.176 -11.756 1.00 82.50 110 GLN A C 1
ATOM 810 O O . GLN A 1 110 ? 13.174 10.053 -11.569 1.00 82.50 110 GLN A O 1
ATOM 815 N N . GLY A 1 111 ? 11.054 9.441 -12.033 1.00 77.19 111 GLY A N 1
ATOM 816 C CA . GLY A 1 111 ? 10.511 10.789 -11.981 1.00 77.19 111 GLY A CA 1
ATOM 817 C C . GLY A 1 111 ? 10.463 11.323 -10.549 1.00 77.19 111 GLY A C 1
ATOM 818 O O . GLY A 1 111 ? 10.478 10.574 -9.564 1.00 77.19 111 GLY A O 1
ATOM 819 N N . MET A 1 112 ? 10.368 12.647 -10.434 1.00 80.19 112 MET A N 1
ATOM 820 C CA . MET A 1 112 ? 10.020 13.277 -9.166 1.00 80.19 112 MET A CA 1
ATOM 821 C C . MET A 1 112 ? 8.586 12.877 -8.804 1.00 80.19 112 MET A C 1
ATOM 823 O O . MET A 1 112 ? 7.667 13.074 -9.601 1.00 80.19 112 MET A O 1
ATOM 827 N N . ALA A 1 113 ? 8.396 12.317 -7.608 1.00 83.19 113 ALA A N 1
ATOM 828 C CA . ALA A 1 113 ? 7.061 11.991 -7.126 1.00 83.19 113 ALA A CA 1
ATOM 829 C C . ALA A 1 113 ? 6.235 13.273 -6.987 1.00 83.19 113 ALA A C 1
ATOM 831 O O . ALA A 1 113 ? 6.706 14.278 -6.448 1.00 83.19 113 ALA A O 1
ATOM 832 N N . ALA A 1 114 ? 4.995 13.237 -7.470 1.00 84.81 114 ALA A N 1
ATOM 833 C CA . ALA A 1 114 ? 4.069 14.332 -7.239 1.00 84.81 114 ALA A CA 1
ATOM 834 C C . ALA A 1 114 ? 3.749 14.415 -5.734 1.00 84.81 114 ALA A C 1
ATOM 836 O O . ALA A 1 114 ? 3.587 13.377 -5.090 1.00 84.81 114 ALA A O 1
ATOM 837 N N . PRO A 1 115 ? 3.631 15.621 -5.155 1.00 89.44 115 PRO A N 1
ATOM 838 C CA . PRO A 1 115 ? 3.340 15.753 -3.736 1.00 89.44 115 PRO A CA 1
ATOM 839 C C . PRO A 1 115 ? 1.966 15.160 -3.408 1.00 89.44 115 PRO A C 1
ATOM 841 O O . PRO A 1 115 ? 1.004 15.336 -4.161 1.00 89.44 115 PRO A O 1
ATOM 844 N N . LEU A 1 116 ? 1.868 14.480 -2.268 1.00 93.38 116 LEU A N 1
ATOM 845 C CA . LEU A 1 116 ? 0.603 14.013 -1.708 1.00 93.38 116 LEU A CA 1
ATOM 846 C C . LEU A 1 116 ? 0.042 15.082 -0.770 1.00 93.38 116 LEU A C 1
ATOM 848 O O . LEU A 1 116 ? 0.759 15.590 0.091 1.00 93.38 116 LEU A O 1
ATOM 852 N N . SER A 1 117 ? -1.237 15.411 -0.921 1.00 94.56 117 SER A N 1
ATOM 853 C CA . SER A 1 117 ? -1.970 16.241 0.029 1.00 94.56 117 SER A CA 1
ATOM 854 C C . SER A 1 117 ? -2.972 15.396 0.803 1.00 94.56 117 SER A C 1
ATOM 856 O O . SER A 1 117 ? -3.686 14.560 0.246 1.00 94.56 117 SER A O 1
ATOM 858 N N . PHE A 1 118 ? 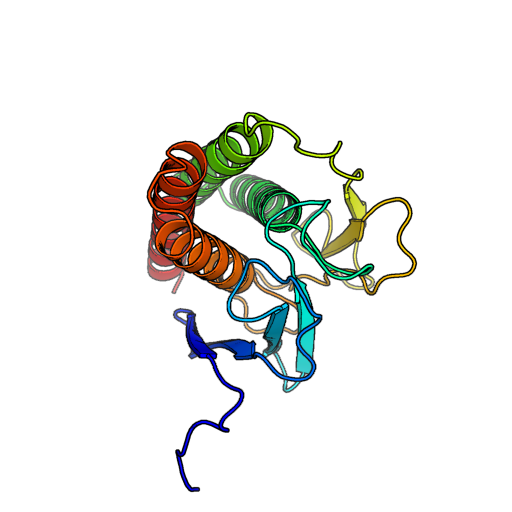-3.009 15.628 2.109 1.00 96.31 118 PHE A N 1
ATOM 859 C CA . PHE A 1 118 ? -3.840 14.911 3.065 1.00 96.31 118 PHE A CA 1
ATOM 860 C C . PHE A 1 118 ? -4.856 15.892 3.635 1.00 96.31 118 PHE A C 1
ATOM 862 O O . PHE A 1 118 ? -4.479 16.987 4.059 1.00 96.31 118 PHE A O 1
ATOM 869 N N . ARG A 1 119 ? -6.138 15.528 3.625 1.00 96.31 119 ARG A N 1
ATOM 870 C CA . ARG A 1 119 ? -7.209 16.384 4.144 1.00 96.31 119 ARG A CA 1
ATOM 871 C C . ARG A 1 119 ? -8.222 15.595 4.981 1.00 96.31 119 ARG A C 1
ATOM 873 O O . ARG A 1 119 ? -8.415 14.397 4.731 1.00 96.31 119 ARG A O 1
ATOM 880 N N . PRO A 1 120 ? -8.880 16.253 5.952 1.00 96.12 120 PRO A N 1
ATOM 881 C CA . PRO A 1 120 ? -10.015 15.677 6.663 1.00 96.12 120 PRO A CA 1
ATOM 882 C C . PRO A 1 120 ? -11.107 15.209 5.697 1.00 96.12 120 PRO A C 1
ATOM 884 O O . PRO A 1 120 ? -11.289 15.795 4.626 1.00 96.12 120 PRO A O 1
ATOM 887 N N . GLY A 1 121 ? -11.804 14.139 6.077 1.00 91.94 121 GLY A N 1
ATOM 888 C CA . GLY A 1 121 ? -13.057 13.747 5.437 1.00 91.94 121 GLY A CA 1
ATOM 889 C C . GLY A 1 121 ? -14.235 14.592 5.925 1.00 91.94 121 GLY A C 1
ATOM 890 O O . GLY A 1 121 ? -14.082 15.447 6.796 1.00 91.94 121 GLY A O 1
ATOM 891 N N . ASP A 1 122 ? -15.419 14.320 5.380 1.00 86.81 122 ASP A N 1
ATOM 892 C CA . ASP A 1 122 ? -16.640 15.069 5.715 1.00 86.81 122 ASP A CA 1
ATOM 893 C C . ASP A 1 122 ? -17.251 14.657 7.070 1.00 86.81 122 ASP A C 1
ATOM 895 O O . ASP A 1 122 ? -18.086 15.369 7.625 1.00 86.81 122 ASP A O 1
ATOM 899 N N . GLY A 1 123 ? -16.848 13.502 7.607 1.00 86.50 123 GLY A N 1
ATOM 900 C CA . GLY A 1 123 ? -17.361 12.942 8.856 1.00 86.50 123 GLY A CA 1
ATOM 901 C C . GLY A 1 123 ? -16.357 12.982 10.014 1.00 86.50 123 GLY A C 1
ATOM 902 O O . GLY A 1 123 ? -15.160 13.193 9.801 1.00 86.50 123 GLY A O 1
ATOM 903 N N . PRO A 1 124 ? -16.821 12.739 11.254 1.00 88.62 124 PRO A N 1
ATOM 904 C CA . PRO A 1 124 ? -15.937 12.588 12.401 1.00 88.62 124 PRO A CA 1
ATOM 905 C C . PRO A 1 124 ? -14.992 11.402 12.187 1.00 88.62 124 PRO A C 1
ATOM 907 O O . PRO A 1 124 ? -15.421 10.299 11.844 1.00 88.62 124 PRO A O 1
ATOM 910 N N . SER A 1 125 ? -13.703 11.633 12.420 1.00 93.38 125 SER A N 1
ATOM 911 C CA . SER A 1 125 ? -12.656 10.632 12.249 1.00 93.38 125 SER A CA 1
ATOM 912 C C . SER A 1 125 ? -11.690 10.667 13.426 1.00 93.38 125 SER A C 1
ATOM 914 O O . SER A 1 125 ? -11.334 11.752 13.892 1.00 93.38 125 SER A O 1
ATOM 916 N N . PRO A 1 126 ? -11.233 9.504 13.920 1.00 94.44 126 PRO A N 1
ATOM 917 C CA . PRO A 1 126 ? -10.149 9.450 14.889 1.00 94.44 126 PRO A CA 1
ATOM 918 C C . PRO A 1 126 ? -8.779 9.697 14.237 1.00 94.44 126 PRO A C 1
ATOM 920 O O . PRO A 1 126 ? -7.767 9.711 14.938 1.00 94.44 126 PRO A O 1
ATOM 923 N N . TYR A 1 127 ? -8.731 9.851 12.911 1.00 95.50 127 TYR A N 1
ATOM 924 C CA . TYR A 1 127 ? -7.535 10.184 12.154 1.00 95.50 127 TYR A CA 1
ATOM 925 C C . TYR A 1 127 ? -7.562 11.662 11.739 1.00 95.50 127 TYR A C 1
ATOM 927 O O . TYR A 1 127 ? -8.630 12.214 11.482 1.00 95.50 127 TYR A O 1
ATOM 935 N N . PRO A 1 128 ? -6.394 12.318 11.621 1.00 94.81 128 PRO A N 1
ATOM 936 C CA . PRO A 1 128 ? -6.324 13.718 11.194 1.00 94.81 128 PRO A CA 1
ATOM 937 C C . PRO A 1 128 ? -6.760 13.938 9.735 1.00 94.81 128 PRO A C 1
ATOM 939 O O . PRO A 1 128 ? -7.013 15.069 9.325 1.00 94.81 128 PRO A O 1
ATOM 942 N N . TRP A 1 129 ? -6.815 12.873 8.935 1.00 96.56 129 TRP A N 1
ATOM 943 C CA . TRP A 1 129 ? -7.190 12.898 7.528 1.00 96.56 129 TRP A CA 1
ATOM 944 C C . TRP A 1 129 ? -7.701 11.524 7.090 1.00 96.56 129 TRP A C 1
ATOM 946 O O . TRP A 1 129 ? -7.239 10.492 7.581 1.00 96.56 129 TRP A O 1
ATOM 956 N N . ASP A 1 130 ? -8.600 11.529 6.108 1.00 96.38 130 ASP A N 1
ATOM 957 C CA . ASP A 1 130 ? -9.094 10.317 5.443 1.00 96.38 130 ASP A CA 1
ATOM 958 C C . ASP A 1 130 ? -9.069 10.440 3.921 1.00 96.38 130 ASP A C 1
ATOM 960 O O . ASP A 1 130 ? -9.266 9.456 3.219 1.00 96.38 130 ASP A O 1
ATOM 964 N N . ILE A 1 131 ? -8.792 11.627 3.378 1.00 96.50 131 ILE A N 1
ATOM 965 C CA . ILE A 1 131 ? -8.748 11.833 1.935 1.00 96.50 131 ILE A CA 1
ATOM 966 C C . ILE A 1 131 ? -7.325 12.189 1.524 1.00 96.50 131 ILE A C 1
ATOM 968 O O . ILE A 1 131 ? -6.731 13.130 2.056 1.00 96.50 131 ILE A O 1
ATOM 972 N N . VAL A 1 132 ? -6.809 11.468 0.530 1.00 96.31 132 VAL A N 1
ATOM 973 C CA . VAL A 1 132 ? -5.512 11.746 -0.086 1.00 96.31 132 VAL A CA 1
ATOM 974 C C . VAL A 1 132 ? -5.688 12.115 -1.549 1.00 96.31 132 VAL A C 1
ATOM 976 O O . VAL A 1 132 ? -6.275 11.362 -2.329 1.00 96.31 132 VAL A O 1
ATOM 979 N N . GLN A 1 133 ? -5.128 13.258 -1.932 1.00 93.50 133 GLN A N 1
ATOM 980 C CA . GLN A 1 133 ? -5.053 13.710 -3.314 1.00 93.50 133 GLN A CA 1
ATOM 981 C C . GLN A 1 133 ? -3.591 13.772 -3.754 1.00 93.50 133 GLN A C 1
ATOM 983 O O . GLN A 1 133 ? -2.705 14.154 -2.994 1.00 93.50 133 GLN A O 1
ATOM 988 N N . ARG A 1 134 ? -3.336 13.430 -5.015 1.00 89.38 134 ARG A N 1
ATOM 989 C CA . ARG A 1 134 ? -2.029 13.639 -5.631 1.00 89.38 134 ARG A CA 1
ATOM 990 C C . ARG A 1 134 ? -1.985 14.986 -6.349 1.00 89.38 134 ARG A C 1
ATOM 992 O O . ARG A 1 134 ? -2.889 15.303 -7.124 1.00 89.38 134 ARG A O 1
ATOM 999 N N . GLY A 1 135 ? -0.936 15.766 -6.108 1.00 80.81 135 GLY A N 1
ATOM 1000 C CA . GLY A 1 135 ? -0.724 17.078 -6.713 1.00 80.81 135 GLY A CA 1
ATOM 1001 C C . GLY A 1 135 ? -0.696 17.026 -8.243 1.00 80.81 135 GLY A C 1
ATOM 1002 O O . GLY A 1 135 ? -0.202 16.068 -8.839 1.00 80.81 135 GLY A O 1
ATOM 1003 N N . GLY A 1 136 ? -1.259 18.057 -8.881 1.00 68.44 136 GLY A N 1
ATOM 1004 C CA . GLY A 1 136 ? -1.290 18.190 -10.343 1.00 68.44 136 GLY A CA 1
ATOM 1005 C C . GLY A 1 136 ? -2.222 17.212 -11.069 1.00 68.44 136 GLY A C 1
ATOM 1006 O O . GLY A 1 136 ? -2.163 17.116 -12.292 1.00 68.44 136 GLY A O 1
ATOM 1007 N N . ALA A 1 137 ? -3.074 16.473 -10.351 1.00 61.88 137 ALA A N 1
ATOM 1008 C CA . ALA A 1 137 ? -3.924 15.444 -10.936 1.00 61.88 137 ALA A CA 1
ATOM 1009 C C . ALA A 1 137 ? -5.425 15.760 -10.811 1.00 61.88 137 ALA A C 1
ATOM 1011 O O . ALA A 1 137 ? -5.929 15.958 -9.708 1.00 61.88 137 ALA A O 1
ATOM 1012 N N . THR A 1 138 ? -6.166 15.667 -11.922 1.00 61.62 138 THR A N 1
ATOM 1013 C CA . THR A 1 138 ? -7.649 15.683 -12.005 1.00 61.62 138 THR A CA 1
ATOM 1014 C C . THR A 1 138 ? -8.300 14.377 -11.521 1.00 61.62 138 THR A C 1
ATOM 1016 O O . THR A 1 138 ? -9.406 14.020 -11.919 1.00 61.62 138 THR A O 1
ATOM 1019 N N . ARG A 1 139 ? -7.584 13.596 -10.713 1.00 70.12 139 ARG A N 1
ATOM 1020 C CA . ARG A 1 139 ? -7.927 12.203 -10.409 1.00 70.12 139 ARG A CA 1
ATOM 1021 C C . ARG A 1 139 ? -8.816 12.094 -9.187 1.00 70.12 139 ARG A C 1
ATOM 1023 O O . ARG A 1 139 ? -8.756 12.943 -8.300 1.00 70.12 139 ARG A O 1
ATOM 1030 N N . SER A 1 140 ? -9.549 10.986 -9.120 1.00 83.00 140 SER A N 1
ATOM 1031 C CA . SER A 1 140 ? -10.275 10.595 -7.919 1.00 83.00 140 SER A CA 1
ATOM 1032 C C . SER A 1 140 ? -9.300 10.421 -6.748 1.00 83.00 140 SER A C 1
ATOM 1034 O O . SER A 1 140 ? -8.294 9.714 -6.900 1.00 83.00 140 SER A O 1
ATOM 1036 N N . PRO A 1 141 ? -9.568 11.061 -5.601 1.00 92.56 141 PRO A N 1
ATOM 1037 C CA . PRO A 1 141 ? -8.770 10.869 -4.401 1.00 92.56 141 PRO A CA 1
ATOM 1038 C C . PRO A 1 141 ? -8.857 9.426 -3.901 1.00 92.56 141 PRO A C 1
ATOM 1040 O O . PRO A 1 141 ? -9.834 8.719 -4.159 1.00 92.56 141 PRO A O 1
ATOM 1043 N N . ILE A 1 142 ? -7.866 9.016 -3.112 1.00 95.31 142 ILE A N 1
ATOM 1044 C CA . ILE A 1 142 ? -8.009 7.846 -2.244 1.00 95.31 142 ILE A CA 1
ATOM 1045 C C . ILE A 1 142 ? -8.804 8.291 -1.017 1.00 95.31 142 ILE A C 1
ATOM 1047 O O . ILE A 1 142 ? -8.374 9.192 -0.298 1.00 95.31 142 ILE A O 1
ATOM 1051 N N . ILE A 1 143 ? -9.954 7.659 -0.790 1.00 95.94 143 ILE A N 1
ATOM 1052 C CA . ILE A 1 143 ? -10.778 7.858 0.406 1.00 95.94 143 ILE A CA 1
ATOM 1053 C C . ILE A 1 143 ? -10.548 6.660 1.321 1.00 95.94 143 ILE A C 1
ATOM 1055 O O . ILE A 1 143 ? -10.898 5.529 0.975 1.00 95.94 143 ILE A O 1
ATOM 1059 N N . LEU A 1 144 ? -9.919 6.903 2.464 1.00 96.38 144 LEU A N 1
ATOM 1060 C CA . LEU A 1 144 ? -9.673 5.914 3.498 1.00 96.38 144 LEU A CA 1
ATOM 1061 C C . LEU A 1 144 ? -10.870 5.781 4.439 1.00 96.38 144 LEU A C 1
ATOM 1063 O O . LEU A 1 144 ? -11.657 6.704 4.613 1.00 96.38 144 LEU A O 1
ATOM 1067 N N . SER A 1 145 ? -10.989 4.608 5.052 1.00 95.12 145 SER A N 1
ATOM 1068 C CA . SER A 1 145 ? -11.987 4.339 6.090 1.00 95.12 145 SER A CA 1
ATOM 1069 C C . SER A 1 145 ? -11.674 5.137 7.348 1.00 95.12 145 SER A C 1
ATOM 1071 O O . SER A 1 145 ? -10.575 4.993 7.869 1.00 95.12 145 SER A O 1
ATOM 1073 N N . SER A 1 146 ? -12.615 5.899 7.900 1.00 94.19 146 SER A N 1
ATOM 1074 C CA . SER A 1 146 ? -12.426 6.550 9.206 1.00 94.19 146 SER A CA 1
ATOM 1075 C C . SER A 1 146 ? -12.500 5.554 10.373 1.00 94.19 146 SER A C 1
ATOM 1077 O O . SER A 1 146 ? -11.960 5.816 11.445 1.00 94.19 146 SER A O 1
ATOM 1079 N N . ASP A 1 147 ? -13.102 4.376 10.171 1.00 91.50 147 ASP A N 1
ATOM 1080 C CA . ASP A 1 147 ? -13.183 3.313 11.173 1.00 91.50 147 ASP A CA 1
ATOM 1081 C C . ASP A 1 147 ? -11.853 2.542 11.313 1.00 91.50 147 ASP A C 1
ATOM 1083 O O . ASP A 1 147 ? -11.431 1.868 10.363 1.00 91.50 147 ASP A O 1
ATOM 1087 N N . PRO A 1 148 ? -11.212 2.555 12.500 1.00 87.56 148 PRO A N 1
ATOM 1088 C CA . PRO A 1 148 ? -9.997 1.784 12.767 1.00 87.56 148 PRO A CA 1
ATOM 1089 C C . PRO A 1 148 ? -10.179 0.264 12.693 1.00 87.56 148 PRO A C 1
ATOM 1091 O O . PRO A 1 148 ? -9.206 -0.463 12.488 1.00 87.56 148 PRO A O 1
ATOM 1094 N N . THR A 1 149 ? -11.405 -0.236 12.883 1.00 86.69 149 THR A N 1
ATOM 1095 C CA . THR A 1 149 ? -11.713 -1.672 12.806 1.00 86.69 149 THR A CA 1
ATOM 1096 C C . THR A 1 149 ? -11.881 -2.149 11.361 1.00 86.69 149 THR A C 1
ATOM 1098 O O . THR A 1 149 ? -11.709 -3.339 11.074 1.00 86.69 149 THR A O 1
ATOM 1101 N N . GLY A 1 150 ? -12.121 -1.213 10.436 1.00 84.50 150 GLY A N 1
ATOM 1102 C CA . GLY A 1 150 ? -12.232 -1.448 9.000 1.00 84.50 150 GLY A CA 1
ATOM 1103 C C . GLY A 1 150 ? -13.586 -1.984 8.534 1.00 84.50 150 GLY A C 1
ATOM 1104 O O . GLY A 1 150 ? -13.650 -2.575 7.451 1.00 84.50 150 GLY A O 1
ATOM 1105 N N . ARG A 1 151 ? -14.640 -1.812 9.340 1.00 85.38 151 ARG A N 1
ATOM 1106 C CA . ARG A 1 151 ? -16.014 -2.233 9.033 1.00 85.38 151 ARG A CA 1
ATOM 1107 C C . ARG A 1 151 ? -16.790 -1.167 8.262 1.00 85.38 151 ARG A C 1
ATOM 1109 O O . ARG A 1 151 ? -17.666 -1.539 7.488 1.00 85.38 151 ARG A O 1
ATOM 1116 N N . SER A 1 152 ? -16.470 0.115 8.449 1.00 88.94 152 SER A N 1
ATOM 1117 C CA . SER A 1 152 ? -17.131 1.200 7.716 1.00 88.94 152 SER A CA 1
ATOM 1118 C C . SER A 1 152 ? -16.669 1.320 6.264 1.00 88.94 152 SER A C 1
ATOM 1120 O O . SER A 1 152 ? -15.674 0.722 5.825 1.00 88.94 152 SER A O 1
ATOM 1122 N N . GLN A 1 153 ? -17.384 2.177 5.536 1.00 93.00 153 GLN A N 1
ATOM 1123 C CA . GLN A 1 153 ? -16.996 2.634 4.211 1.00 93.00 153 GLN A CA 1
ATOM 1124 C C . GLN A 1 153 ? -15.588 3.275 4.191 1.00 93.00 153 GLN A C 1
ATOM 1126 O O . GLN A 1 153 ? -15.169 3.921 5.152 1.00 93.00 153 GLN A O 1
ATOM 1131 N N . GLY A 1 154 ? -14.879 3.118 3.068 1.00 94.62 154 GLY A N 1
ATOM 1132 C CA . GLY A 1 154 ? -13.556 3.673 2.762 1.00 94.62 154 GLY A CA 1
ATOM 1133 C C . GLY A 1 154 ? -12.464 2.604 2.652 1.00 94.62 154 GLY A C 1
ATOM 1134 O O . GLY A 1 154 ? -12.607 1.488 3.147 1.00 94.62 154 GLY A O 1
ATOM 1135 N N . ILE A 1 155 ? -11.351 2.912 1.983 1.00 96.75 155 ILE A N 1
ATOM 1136 C CA . ILE A 1 155 ? -10.226 1.979 1.822 1.00 96.75 155 ILE A CA 1
ATOM 1137 C C . ILE A 1 155 ? -9.470 1.844 3.153 1.00 96.75 155 ILE A C 1
ATOM 1139 O O . ILE A 1 155 ? -9.061 2.825 3.766 1.00 96.75 155 ILE A O 1
ATOM 1143 N N . ILE A 1 156 ? -9.245 0.617 3.608 1.00 95.75 156 ILE A N 1
ATOM 1144 C CA . ILE A 1 156 ? -8.477 0.341 4.830 1.00 95.75 156 ILE A CA 1
ATOM 1145 C C . ILE A 1 156 ? -6.990 0.130 4.524 1.00 95.75 156 ILE A C 1
ATOM 1147 O O . ILE A 1 156 ? -6.620 -0.276 3.421 1.00 95.75 156 ILE A O 1
ATOM 1151 N N . ALA A 1 157 ? -6.131 0.342 5.525 1.00 94.94 157 ALA A N 1
ATOM 1152 C CA . ALA A 1 157 ? -4.675 0.244 5.376 1.00 94.94 157 ALA A CA 1
ATOM 1153 C C . ALA A 1 157 ? -4.217 -1.118 4.821 1.00 94.94 157 ALA A C 1
ATOM 1155 O O . ALA A 1 157 ? -3.381 -1.171 3.923 1.00 94.94 157 ALA A O 1
ATOM 1156 N N . SER A 1 158 ? -4.809 -2.217 5.298 1.00 96.50 158 SER A N 1
ATOM 1157 C CA . SER A 1 158 ? -4.462 -3.561 4.818 1.00 96.50 158 SER A CA 1
ATOM 1158 C C . SER A 1 158 ? -4.736 -3.776 3.322 1.00 96.50 158 SER A C 1
ATOM 1160 O O . SER A 1 158 ? -3.950 -4.456 2.672 1.00 96.50 158 SER A O 1
ATOM 1162 N N . LEU A 1 159 ? -5.767 -3.150 2.737 1.00 97.50 159 LEU A N 1
ATOM 1163 C CA . LEU A 1 159 ? -6.019 -3.241 1.293 1.00 97.50 159 LEU A CA 1
ATOM 1164 C C . LEU A 1 159 ? -4.962 -2.481 0.485 1.00 97.50 159 LEU A C 1
ATOM 1166 O O . LEU A 1 159 ? -4.502 -2.992 -0.531 1.00 97.50 159 LEU A O 1
ATOM 1170 N N . LEU A 1 160 ? -4.522 -1.305 0.952 1.00 97.69 160 LEU A N 1
ATOM 1171 C CA . LEU A 1 160 ? -3.402 -0.592 0.321 1.00 97.69 160 LEU A CA 1
ATOM 1172 C C . LEU A 1 160 ? -2.108 -1.407 0.376 1.00 97.69 160 LEU A C 1
ATOM 1174 O O . LEU A 1 160 ? -1.369 -1.454 -0.604 1.00 97.69 160 LEU A O 1
ATOM 1178 N N . LEU A 1 161 ? -1.850 -2.077 1.501 1.00 98.31 161 LEU A N 1
ATOM 1179 C CA . LEU A 1 161 ? -0.682 -2.942 1.653 1.00 98.31 161 LEU A CA 1
ATOM 1180 C C . LEU A 1 161 ? -0.764 -4.188 0.769 1.00 98.3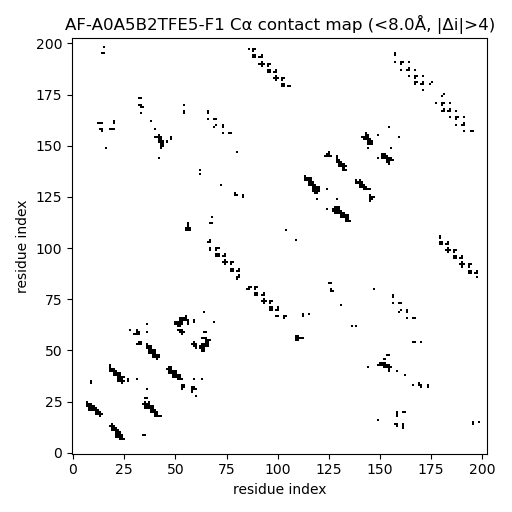1 161 LEU A C 1
ATOM 1182 O O . LEU A 1 161 ? 0.247 -4.567 0.191 1.00 98.31 161 LEU A O 1
ATOM 1186 N N . LEU A 1 162 ? -1.946 -4.789 0.597 1.00 98.38 162 LEU A N 1
ATOM 1187 C CA . LEU A 1 162 ? -2.148 -5.882 -0.362 1.00 98.38 162 LEU A CA 1
ATOM 1188 C C . LEU A 1 162 ? -1.888 -5.435 -1.801 1.00 98.38 162 LEU A C 1
ATOM 1190 O O . LEU A 1 162 ? -1.285 -6.185 -2.568 1.00 98.38 162 LEU A O 1
ATOM 1194 N N . VAL A 1 163 ? -2.327 -4.224 -2.160 1.00 98.12 163 VAL A N 1
ATOM 1195 C CA . VAL A 1 163 ? -2.043 -3.625 -3.468 1.00 98.12 163 VAL A CA 1
ATOM 1196 C C . VAL A 1 163 ? -0.544 -3.443 -3.659 1.00 98.12 163 VAL A C 1
ATOM 1198 O O . VAL A 1 163 ? -0.002 -3.935 -4.642 1.00 98.12 163 VAL A O 1
ATOM 1201 N N . LEU A 1 164 ? 0.132 -2.795 -2.710 1.00 98.44 164 LEU A N 1
ATOM 1202 C CA . LEU A 1 164 ? 1.570 -2.547 -2.782 1.00 98.44 164 LEU A CA 1
ATOM 1203 C C . LEU A 1 164 ? 2.385 -3.846 -2.857 1.00 98.44 164 LEU A C 1
ATOM 1205 O O . LEU A 1 164 ? 3.282 -3.961 -3.689 1.00 98.44 164 LEU A O 1
ATOM 1209 N N . ASP A 1 165 ? 2.057 -4.824 -2.012 1.00 98.50 165 ASP A N 1
ATOM 1210 C CA . ASP A 1 165 ? 2.709 -6.135 -1.976 1.00 98.50 165 ASP A CA 1
ATOM 1211 C C . ASP A 1 165 ? 2.544 -6.866 -3.318 1.00 98.50 165 ASP A C 1
ATOM 1213 O O . ASP A 1 165 ? 3.529 -7.325 -3.889 1.00 98.50 165 ASP A O 1
ATOM 1217 N N . GLN A 1 166 ? 1.332 -6.887 -3.889 1.00 97.88 166 GLN A N 1
ATOM 1218 C CA . GLN A 1 166 ? 1.103 -7.484 -5.209 1.00 97.88 166 GLN A CA 1
ATOM 1219 C C . GLN A 1 166 ? 1.868 -6.751 -6.322 1.00 97.88 166 GLN A C 1
ATOM 1221 O O . GLN A 1 166 ? 2.501 -7.400 -7.150 1.00 97.88 166 GLN A O 1
ATOM 1226 N N . MET A 1 167 ? 1.848 -5.410 -6.333 1.00 96.44 167 MET A N 1
ATOM 1227 C CA . MET A 1 167 ? 2.574 -4.611 -7.332 1.00 96.44 167 MET A CA 1
ATOM 1228 C C . MET A 1 167 ? 4.062 -4.945 -7.340 1.00 96.44 167 MET A C 1
ATOM 1230 O O . MET A 1 167 ? 4.653 -5.103 -8.405 1.00 96.44 167 MET A O 1
ATOM 1234 N N . LEU A 1 168 ? 4.675 -5.027 -6.158 1.00 97.62 168 LEU A N 1
ATOM 1235 C CA . LEU A 1 168 ? 6.116 -5.214 -6.037 1.00 97.62 168 LEU A CA 1
ATOM 1236 C C . LEU A 1 168 ? 6.541 -6.666 -6.267 1.00 97.62 168 LEU A C 1
ATOM 1238 O O . LEU A 1 168 ? 7.594 -6.872 -6.865 1.00 97.62 168 LEU A O 1
ATOM 1242 N N . ILE A 1 169 ? 5.715 -7.651 -5.894 1.00 96.75 169 ILE A N 1
ATOM 1243 C CA . ILE A 1 169 ? 5.943 -9.060 -6.250 1.00 96.75 169 ILE A CA 1
ATOM 1244 C C . ILE A 1 169 ? 5.924 -9.225 -7.771 1.00 96.75 169 ILE A C 1
ATOM 1246 O O . ILE A 1 169 ? 6.874 -9.759 -8.344 1.00 96.75 169 ILE A O 1
ATOM 1250 N N . ASP A 1 170 ? 4.889 -8.718 -8.444 1.00 95.88 170 ASP A N 1
ATOM 1251 C CA . ASP A 1 170 ? 4.773 -8.853 -9.899 1.00 95.88 170 ASP A CA 1
ATOM 1252 C C . ASP A 1 170 ? 5.881 -8.085 -10.629 1.00 95.88 170 ASP A C 1
ATOM 1254 O O . ASP A 1 170 ? 6.446 -8.578 -11.607 1.00 95.88 170 ASP A O 1
ATOM 1258 N N . ALA A 1 171 ? 6.257 -6.905 -10.127 1.00 94.75 171 ALA A N 1
ATOM 1259 C CA . ALA A 1 171 ? 7.383 -6.149 -10.662 1.00 94.75 171 ALA A CA 1
ATOM 1260 C C . ALA A 1 171 ? 8.724 -6.876 -10.472 1.00 94.75 171 ALA A C 1
ATOM 1262 O O . ALA A 1 171 ? 9.550 -6.865 -11.385 1.00 94.75 171 ALA A O 1
ATOM 1263 N N . ALA A 1 172 ? 8.946 -7.518 -9.320 1.00 95.56 172 ALA A N 1
ATOM 1264 C CA . ALA A 1 172 ? 10.158 -8.291 -9.052 1.00 95.56 172 ALA A CA 1
ATOM 1265 C C . ALA A 1 172 ? 10.250 -9.516 -9.973 1.00 95.56 172 ALA A C 1
ATOM 1267 O O . ALA A 1 172 ? 11.323 -9.810 -10.498 1.00 95.56 172 ALA A O 1
ATOM 1268 N N . LEU A 1 173 ? 9.121 -10.187 -10.229 1.00 94.12 173 LEU A N 1
ATOM 1269 C CA . LEU A 1 173 ? 9.042 -11.299 -11.180 1.00 94.12 173 LEU A CA 1
ATOM 1270 C C . LEU A 1 173 ? 9.315 -10.845 -12.619 1.00 94.12 173 LEU A C 1
ATOM 1272 O O . LEU A 1 173 ? 10.021 -11.531 -13.356 1.00 94.12 173 LEU A O 1
ATOM 1276 N N . ALA A 1 174 ? 8.799 -9.680 -13.017 1.00 91.75 174 ALA A N 1
ATOM 1277 C CA . ALA A 1 174 ? 9.031 -9.118 -14.346 1.00 91.75 174 ALA A CA 1
ATOM 1278 C C . ALA A 1 174 ? 10.463 -8.580 -14.535 1.00 91.75 174 ALA A C 1
ATOM 1280 O O . ALA A 1 174 ? 10.957 -8.508 -15.662 1.00 91.75 174 ALA A O 1
ATOM 1281 N N . ARG A 1 175 ? 11.135 -8.173 -13.450 1.00 92.06 175 ARG A N 1
ATOM 1282 C CA . ARG A 1 175 ? 12.468 -7.548 -13.468 1.00 92.06 175 ARG A CA 1
ATOM 1283 C C . ARG A 1 175 ? 13.391 -8.158 -12.402 1.00 92.06 175 ARG A C 1
ATOM 1285 O O . ARG A 1 175 ? 13.826 -7.445 -11.499 1.00 92.06 175 ARG A O 1
ATOM 1292 N N . PRO A 1 176 ? 13.775 -9.440 -12.528 1.00 92.00 176 PRO A N 1
ATOM 1293 C CA . PRO A 1 176 ? 14.533 -10.147 -11.490 1.00 92.00 176 PRO A CA 1
ATOM 1294 C C . PRO A 1 176 ? 15.938 -9.573 -11.235 1.00 92.00 176 PRO A C 1
ATOM 1296 O O . PRO A 1 176 ? 16.512 -9.803 -10.176 1.00 92.00 176 PRO A O 1
ATOM 1299 N N . ALA A 1 177 ? 16.496 -8.813 -12.184 1.00 94.38 177 ALA A N 1
ATOM 1300 C CA . ALA A 1 177 ? 17.792 -8.146 -12.036 1.00 94.38 177 ALA A CA 1
ATOM 1301 C C . ALA A 1 177 ? 17.721 -6.790 -11.295 1.00 94.38 177 ALA A C 1
ATOM 1303 O O . ALA A 1 177 ? 18.762 -6.225 -10.965 1.00 94.38 177 ALA A O 1
ATOM 1304 N N . ASP A 1 178 ? 16.524 -6.243 -11.047 1.00 95.06 178 ASP A N 1
ATOM 1305 C CA . ASP A 1 178 ? 16.344 -4.974 -10.331 1.00 95.06 178 ASP A CA 1
ATOM 1306 C C . ASP A 1 178 ? 16.308 -5.233 -8.813 1.00 95.06 178 ASP A C 1
ATOM 1308 O O . ASP A 1 178 ? 15.261 -5.503 -8.216 1.00 95.06 178 ASP A O 1
ATOM 1312 N N . SER A 1 179 ? 17.482 -5.172 -8.177 1.00 96.81 179 SER A N 1
ATOM 1313 C CA . SER A 1 179 ? 17.644 -5.442 -6.741 1.00 96.81 179 SER A CA 1
ATOM 1314 C C . SER A 1 179 ? 16.865 -4.474 -5.846 1.00 96.81 179 SER A C 1
ATOM 1316 O O . SER A 1 179 ? 16.474 -4.849 -4.740 1.00 96.81 179 SER A O 1
ATOM 1318 N N . LEU A 1 180 ? 16.590 -3.253 -6.316 1.00 97.50 180 LEU A N 1
ATOM 1319 C CA . LEU A 1 180 ? 15.820 -2.259 -5.570 1.00 97.50 180 LEU A CA 1
ATOM 1320 C C . LEU A 1 180 ? 14.330 -2.609 -5.544 1.00 97.50 180 LEU A C 1
ATOM 1322 O O . LEU A 1 180 ? 13.694 -2.447 -4.503 1.00 97.50 180 LEU A O 1
ATOM 1326 N N . ILE A 1 181 ? 13.777 -3.149 -6.638 1.00 96.62 181 ILE A N 1
ATOM 1327 C CA . ILE A 1 181 ? 12.409 -3.697 -6.631 1.00 96.62 181 ILE A CA 1
ATOM 1328 C C . ILE A 1 181 ? 12.327 -4.907 -5.697 1.00 96.62 181 ILE A C 1
ATOM 1330 O O . ILE A 1 181 ? 11.391 -4.994 -4.906 1.00 96.62 181 ILE A O 1
ATOM 1334 N N . ALA A 1 182 ? 13.308 -5.814 -5.736 1.00 97.31 182 ALA A N 1
ATOM 1335 C CA . ALA A 1 182 ? 13.331 -6.973 -4.841 1.00 97.31 182 ALA A CA 1
ATOM 1336 C C . ALA A 1 182 ? 13.388 -6.556 -3.357 1.00 97.31 182 ALA A C 1
ATOM 1338 O O . ALA A 1 182 ? 12.642 -7.082 -2.526 1.00 97.31 182 ALA A O 1
ATOM 1339 N N . LEU A 1 183 ? 14.221 -5.562 -3.026 1.00 98.12 183 LEU A N 1
ATOM 1340 C CA . LEU A 1 183 ? 14.311 -4.992 -1.682 1.00 98.12 183 LEU A CA 1
ATOM 1341 C C . LEU A 1 183 ? 12.992 -4.330 -1.253 1.00 98.12 183 LEU A C 1
ATOM 1343 O O . LEU A 1 183 ? 12.487 -4.608 -0.164 1.00 98.12 183 LEU A O 1
ATOM 1347 N N . ALA A 1 184 ? 12.405 -3.502 -2.123 1.00 98.31 184 ALA A N 1
ATOM 1348 C CA . ALA A 1 184 ? 11.107 -2.880 -1.885 1.00 98.31 184 ALA A CA 1
ATOM 1349 C C . ALA A 1 184 ? 10.015 -3.938 -1.660 1.00 98.31 184 ALA A C 1
ATOM 1351 O O . ALA A 1 184 ? 9.240 -3.829 -0.712 1.00 98.31 184 ALA A O 1
ATOM 1352 N N . SER A 1 185 ? 9.983 -4.999 -2.471 1.00 98.38 185 SER A N 1
ATOM 1353 C CA . SER A 1 185 ? 9.034 -6.105 -2.316 1.00 98.38 185 SER A CA 1
ATOM 1354 C C . SER A 1 185 ? 9.163 -6.767 -0.945 1.00 98.38 185 SER A C 1
ATOM 1356 O O . SER A 1 185 ? 8.159 -6.944 -0.261 1.00 98.38 185 SER A O 1
ATOM 1358 N N . SER A 1 186 ? 10.385 -7.073 -0.499 1.00 98.50 186 SER A N 1
ATOM 1359 C CA . SER A 1 186 ? 10.634 -7.669 0.822 1.00 98.50 186 SER A CA 1
ATOM 1360 C C . SER A 1 186 ? 10.113 -6.789 1.968 1.00 98.50 186 SER A C 1
ATOM 1362 O O . SER A 1 186 ? 9.461 -7.266 2.908 1.00 98.50 186 SER A O 1
ATOM 1364 N N . HIS A 1 187 ? 10.338 -5.476 1.882 1.00 98.75 187 HIS A N 1
ATOM 1365 C CA . HIS A 1 187 ? 9.840 -4.529 2.876 1.00 98.75 187 HIS A CA 1
ATOM 1366 C C . HIS A 1 187 ? 8.319 -4.356 2.835 1.00 98.75 187 HIS A C 1
ATOM 1368 O O . HIS A 1 187 ? 7.700 -4.332 3.898 1.00 98.75 187 HIS A O 1
ATOM 1374 N N . ALA A 1 188 ? 7.695 -4.319 1.657 1.00 98.69 188 ALA A N 1
ATOM 1375 C CA . ALA A 1 188 ? 6.239 -4.267 1.533 1.00 98.69 188 ALA A CA 1
ATOM 1376 C C . ALA A 1 188 ? 5.568 -5.517 2.123 1.00 98.69 188 ALA A C 1
ATOM 1378 O O . ALA A 1 188 ? 4.627 -5.392 2.910 1.00 98.69 188 ALA A O 1
ATOM 1379 N N . THR A 1 189 ? 6.109 -6.709 1.847 1.00 98.56 189 THR A N 1
ATOM 1380 C CA . THR A 1 189 ? 5.634 -7.961 2.454 1.00 98.56 189 THR A CA 1
ATOM 1381 C C . THR A 1 189 ? 5.756 -7.921 3.976 1.00 98.56 189 THR A C 1
ATOM 1383 O O . THR A 1 189 ? 4.848 -8.349 4.691 1.00 98.56 189 THR A O 1
ATOM 1386 N N . THR A 1 190 ? 6.862 -7.387 4.499 1.00 98.62 190 THR A N 1
ATOM 1387 C CA . THR A 1 190 ? 7.065 -7.274 5.950 1.00 98.62 190 THR A CA 1
ATOM 1388 C C . THR A 1 190 ? 6.094 -6.272 6.579 1.00 98.62 190 THR A C 1
ATOM 1390 O O . THR A 1 190 ? 5.480 -6.584 7.597 1.00 98.62 190 THR A O 1
ATOM 1393 N N . ALA A 1 191 ? 5.862 -5.122 5.940 1.00 98.62 191 ALA A N 1
ATOM 1394 C CA . ALA A 1 191 ? 4.864 -4.147 6.377 1.00 98.62 191 ALA A CA 1
ATOM 1395 C C . ALA A 1 191 ? 3.449 -4.751 6.422 1.00 98.62 191 ALA A C 1
ATOM 1397 O O . ALA A 1 191 ? 2.738 -4.600 7.417 1.00 98.62 191 ALA A O 1
ATOM 1398 N N . LEU A 1 192 ? 3.060 -5.510 5.392 1.00 98.38 192 LEU A N 1
ATOM 1399 C CA . LEU A 1 192 ? 1.786 -6.229 5.369 1.00 98.38 192 LEU A CA 1
ATOM 1400 C C . LEU A 1 192 ? 1.676 -7.241 6.521 1.00 98.38 192 LEU A C 1
ATOM 1402 O O . LEU A 1 192 ? 0.637 -7.309 7.175 1.00 98.38 192 LEU A O 1
ATOM 1406 N N . ARG A 1 193 ? 2.739 -8.001 6.814 1.00 98.12 193 ARG A N 1
ATOM 1407 C CA . ARG A 1 193 ? 2.760 -8.938 7.953 1.00 98.12 193 ARG A CA 1
ATOM 1408 C C . ARG A 1 193 ? 2.597 -8.221 9.292 1.00 98.12 193 ARG A C 1
ATOM 1410 O O . ARG A 1 193 ? 1.826 -8.693 10.125 1.00 98.12 193 ARG A O 1
ATOM 1417 N N . CYS A 1 194 ? 3.265 -7.083 9.485 1.00 97.75 194 CYS A N 1
ATOM 1418 C CA . CYS A 1 194 ? 3.095 -6.254 10.679 1.00 97.75 194 CYS A CA 1
ATOM 1419 C C . CYS A 1 194 ? 1.641 -5.780 10.831 1.00 97.75 194 CYS A C 1
ATOM 1421 O O . CYS A 1 194 ? 1.079 -5.878 11.920 1.00 97.75 194 CYS A O 1
ATOM 1423 N N . GLU A 1 195 ? 1.003 -5.327 9.747 1.00 96.56 195 GLU A N 1
ATOM 1424 C CA . GLU A 1 195 ? -0.407 -4.919 9.766 1.00 96.56 195 GLU A CA 1
ATOM 1425 C C . GLU A 1 195 ? -1.351 -6.085 10.100 1.00 96.56 195 GLU A C 1
ATOM 1427 O O . GLU A 1 195 ? -2.266 -5.935 10.912 1.00 96.56 195 GLU A O 1
ATOM 1432 N N . VAL A 1 196 ? -1.125 -7.259 9.508 1.00 95.56 196 VAL A N 1
ATOM 1433 C CA . VAL A 1 196 ? -1.900 -8.475 9.797 1.00 95.56 196 VAL A CA 1
ATOM 1434 C C . VAL A 1 196 ? -1.779 -8.843 11.279 1.00 95.56 196 VAL A C 1
ATOM 1436 O O . VAL A 1 196 ? -2.799 -8.994 11.952 1.00 95.56 196 VAL A O 1
ATOM 1439 N N . ALA A 1 197 ? -0.557 -8.902 11.814 1.00 95.44 197 ALA A N 1
ATOM 1440 C CA . ALA A 1 197 ? -0.315 -9.201 13.225 1.00 95.44 197 ALA A CA 1
ATOM 1441 C C . ALA A 1 197 ? -0.957 -8.157 14.156 1.00 95.44 197 ALA A C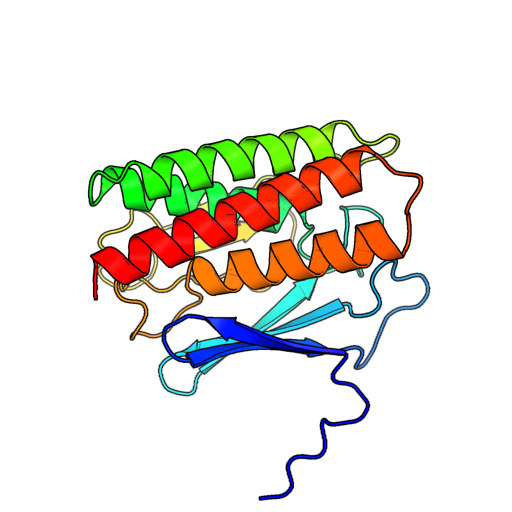 1
ATOM 1443 O O . ALA A 1 197 ? -1.588 -8.503 15.156 1.00 95.44 197 ALA A O 1
ATOM 1444 N N . ARG A 1 198 ? -0.868 -6.866 13.803 1.00 94.19 198 ARG A N 1
ATOM 1445 C CA . ARG A 1 198 ? -1.511 -5.774 14.547 1.00 94.19 198 ARG A CA 1
ATOM 1446 C C . ARG A 1 198 ? -3.016 -5.994 14.667 1.00 94.19 198 ARG A C 1
ATOM 1448 O O . ARG A 1 198 ? -3.560 -5.836 15.756 1.00 94.19 198 ARG A O 1
ATOM 1455 N N . ARG A 1 199 ? -3.685 -6.342 13.565 1.00 89.88 199 ARG A N 1
ATOM 1456 C CA . ARG A 1 199 ? -5.141 -6.533 13.543 1.00 89.88 199 ARG A CA 1
ATOM 1457 C C . ARG A 1 199 ? -5.582 -7.795 14.277 1.00 89.88 199 ARG A C 1
ATOM 1459 O O . ARG A 1 199 ? -6.620 -7.755 14.924 1.00 89.88 199 ARG A O 1
ATOM 1466 N N . GLN A 1 200 ? -4.787 -8.864 14.255 1.00 91.06 200 GLN A N 1
ATOM 1467 C CA . GLN A 1 200 ? -5.061 -10.068 15.053 1.00 91.06 200 GLN A CA 1
ATOM 1468 C C . GLN A 1 200 ? -5.067 -9.785 16.560 1.00 91.06 200 GLN A C 1
ATOM 1470 O O . GLN A 1 200 ? -5.859 -10.376 17.277 1.00 91.06 200 GLN A O 1
ATOM 1475 N N . HIS A 1 201 ? -4.238 -8.854 17.042 1.00 85.19 201 HIS A N 1
ATOM 1476 C CA . HIS A 1 201 ? -4.234 -8.440 18.453 1.00 85.19 201 HIS A CA 1
ATOM 1477 C C . HIS A 1 201 ? -5.330 -7.419 18.813 1.00 85.19 201 HIS A C 1
ATOM 1479 O O . HIS A 1 201 ? -5.418 -6.994 19.965 1.00 85.19 201 HIS A O 1
ATOM 1485 N N . GLN A 1 202 ? -6.111 -6.950 17.835 1.00 75.50 202 GLN A N 1
ATOM 1486 C CA . GLN A 1 202 ? -7.199 -5.984 18.035 1.00 75.50 202 GLN A CA 1
ATOM 1487 C C . GLN A 1 202 ? -8.597 -6.596 17.861 1.00 75.50 202 GLN A C 1
ATOM 1489 O O . GLN A 1 202 ? -9.570 -5.924 18.207 1.00 75.50 202 GLN A O 1
ATOM 1494 N N . ALA A 1 203 ? -8.681 -7.803 17.293 1.00 60.19 203 ALA A N 1
ATOM 1495 C CA . ALA A 1 203 ? -9.905 -8.587 17.141 1.00 60.19 203 ALA A CA 1
ATOM 1496 C C . ALA A 1 203 ? -10.217 -9.361 18.427 1.00 60.19 203 ALA A C 1
ATOM 1498 O O . ALA A 1 203 ? -11.423 -9.469 18.738 1.00 60.19 203 ALA A O 1
#

Mean predicted aligned error: 4.67 Å

Foldseek 3Di:
DDPDPDPFFPDWDAAPVRWIWTFGQPPPDPQALFSGQWIWTRQAPPDIDIAGAGCAPPRGDQRHDHLLNLLVVLLVVLVQVCVLPNDPLSVLLNVLSVLLNVLSVPDPPGDDFFDKDFCDDPDDASGRGQWIDGPPDPYDTQGADSDPLSNDGGNYSLNSLVVSLSSLVRSCVSPVPSVSSVSSNVSSVSSNVSVSVVNVVVD

Solvent-accessible surface area (backbone atoms only — not comparable to full-atom values): 10993 Å² total; per-residue (Å²): 133,83,92,64,80,57,94,41,56,76,47,77,46,64,50,97,86,65,49,35,39,36,31,25,36,70,89,60,62,86,82,49,74,46,92,42,37,37,38,44,29,52,12,31,88,90,40,71,43,78,44,46,36,19,70,38,82,81,43,28,62,98,80,35,47,21,46,48,53,49,30,52,55,42,22,54,50,24,48,50,45,24,70,69,51,81,38,72,36,30,47,51,20,21,52,26,23,50,50,24,36,48,32,58,62,70,42,85,92,61,62,84,79,66,56,76,45,76,35,64,55,99,62,93,48,85,48,87,46,30,33,38,39,55,53,98,54,98,62,87,58,53,51,36,29,54,42,92,88,56,72,42,52,29,42,42,65,65,53,52,33,52,50,44,26,50,54,27,48,50,38,22,69,73,35,74,85,43,63,42,44,45,51,20,23,55,26,31,48,49,20,40,51,26,51,52,54,47,49,65,78,72,112

pLDDT: mean 90.3, std 11.3, range [32.56, 98.75]

Radius of gyration: 15.98 Å; Cα contacts (8 Å, |Δi|>4): 384; chains: 1; bounding box: 41×38×45 Å

Secondary structure (DSSP, 8-state):
---PPPTTEEEEEE-TTS-EEEEE-TTPPTT-SSS--EEEEE-STT-EEEEEEESSTTTS-TTPEEHHHHHHHHHHHHHHHHHHS--HHHHHHHHHHHHHHHHHHTSTTPPPPPPEEEE--SS--SSS--EEEETT--SPPEEB-S-TTS-SSSB-HHHHHHHHHHHHHHHHHH-TT-HHHHHHHHHHHHHHHHHHHHHHTT-